Protein 2ZOM (pdb70)

Solvent-accessible surface area: 13761 Å² total; per-residue (Å²): 137,81,52,34,88,9,0,0,0,1,0,8,2,29,72,108,105,31,0,90,166,6,0,20,35,0,3,59,106,103,6,3,1,9,0,2,4,5,41,56,2,45,4,6,40,111,127,131,61,113,47,51,69,46,84,19,8,2,0,5,0,0,0,37,79,80,8,18,115,32,0,8,105,16,0,75,86,77,29,132,73,135,54,0,9,0,0,0,0,9,16,110,31,17,5,96,145,12,12,32,56,0,61,102,26,6,140,120,67,38,83,10,5,0,0,3,0,5,0,30,69,140,92,30,0,91,178,4,0,17,33,0,5,55,80,124,3,2,2,8,0,2,6,5,60,50,3,41,4,7,41,100,121,140,62,118,57,41,72,53,78,17,9,3,0,6,0,1,0,10,90,54,0,26,94,31,0,4,94,18,0,87,80,82,17,131,64,138,60,2,12,0,0,0,0,22,17,92,27,20,1,111,117,8,23,38,72,0,49,111,36,19,72,125,108,144,65,54,41,85,8,0,0,0,2,0,5,1,28,66,137,103,32,0,83,164,8,0,18,32,0,4,59,100,59,16,3,2,10,0,0,4,4,54,50,4,50,2,4,28,106,146,155,58,136,42,65,72,43,81,14,11,4,0,6,0,0,0,23,68,47,2,17,113,34,0,9,126,16,0,98,86,77,25,139,71,144,58,0,12,0,0,0,0,5,14,107,37,19,0,100,128,10,23,37,70,0,58,99,23,2,120,116,113

B-factor: mean 57.86, std 11.3, range [14.46, 88.94]

GO terms:
  GO:0070207 protein homotrimerization (P, IPI)

Foldseek 3Di:
DLFAWKKKKKWKAQDDVLVVVLQVVCLVVQLWLHKDKAAQDKDWDQDDHGIDIGGIIMITTIAHPVSVVVSVVSDCVRGDDNDIRIDIDTDPDDDVVVRSSGVVSHD/DFAWKKKKKWKAQADVLQVVLQCVCLVQQQWLDKDKAAFDKDWDDDPHDIDIGTIIMIITIAHVQRLVVSVVSCCVSGPDNDIRIDIDTDDDDDPVVRVSGVVRHDRD/DLFAWKWKKKWKAQADVLVVVLQVCCQVVQLFLDKDKAAFDWDWDDDPHHIDIGGIIIIITIAHPVSPPVSVVSCCVRGPDNDIDMDIGTDDDDPPVVRSSRVVSHDPD

InterPro domains:
  IPR004323 Divalent ion tolerance protein, CutA [PF03091] (75-172)
  IPR004323 Divalent ion tolerance protein, CutA [PTHR23419] (28-176)
  IPR011322 Nitrogen regulatory PII-like, alpha/beta [SSF54913] (74-175)
  IPR015867 Nitrogen regulatory protein PII/ATP phosphoribosyltransferase, C-terminal [G3DSA:3.30.70.120] (65-177)

Structure (mmCIF, N/CA/C/O backbone):
data_2ZOM
#
_entry.id   2ZOM
#
_cell.length_a   127.214
_cell.length_b   127.214
_cell.length_c   121.868
_cell.angle_alpha   90.00
_cell.angle_beta   90.00
_cell.angle_gamma   90.00
#
_symmetry.space_group_name_H-M   'I 41 2 2'
#
loop_
_entity.id
_entity.type
_entity.pdbx_description
1 polymer 'Protein CutA, chloroplast, putative, expressed'
2 non-polymer GLYCEROL
3 non-polymer 'SULFATE ION'
4 water water
#
loop_
_atom_site.group_PDB
_atom_site.id
_atom_site.type_symbol
_atom_site.label_atom_id
_atom_site.label_alt_id
_atom_site.label_comp_id
_atom_site.label_asym_id
_atom_site.label_entity_id
_atom_site.label_seq_id
_atom_site.pdbx_PDB_ins_code
_atom_site.Cartn_x
_atom_site.Cartn_y
_atom_site.Cartn_z
_atom_site.occupancy
_atom_site.B_iso_or_equiv
_atom_site.auth_seq_id
_atom_site.auth_comp_id
_atom_site.auth_asym_id
_atom_site.auth_atom_id
_atom_site.pdbx_PDB_model_num
ATOM 1 N N . SER A 1 5 ? 7.129 46.243 40.450 1.00 71.29 5 SER A N 1
ATOM 2 C CA . SER A 1 5 ? 6.499 47.216 39.482 1.00 71.47 5 SER A CA 1
ATOM 3 C C . SER A 1 5 ? 7.418 47.620 38.266 1.00 71.70 5 SER A C 1
ATOM 4 O O . SER A 1 5 ? 6.997 48.369 37.358 1.00 72.38 5 SER A O 1
ATOM 7 N N . THR A 1 6 ? 8.659 47.114 38.265 1.00 70.76 6 THR A N 1
ATOM 8 C CA . THR A 1 6 ? 9.370 46.717 37.006 1.00 69.49 6 THR A CA 1
ATOM 9 C C . THR A 1 6 ? 9.101 45.202 36.536 1.00 68.67 6 THR A C 1
ATOM 10 O O . THR A 1 6 ? 9.717 44.666 35.584 1.00 67.42 6 THR A O 1
ATOM 14 N N . THR A 1 7 ? 8.084 44.613 37.179 1.00 67.47 7 THR A N 1
ATOM 15 C CA . THR A 1 7 ? 7.887 43.185 37.401 1.00 65.50 7 THR A CA 1
ATOM 16 C C . THR A 1 7 ? 6.384 42.974 37.550 1.00 64.37 7 THR A C 1
ATOM 17 O O . THR A 1 7 ? 5.720 43.696 38.271 1.00 63.91 7 THR A O 1
ATOM 21 N N . VAL A 1 8 ? 5.874 41.966 36.861 1.00 62.99 8 VAL A N 1
ATOM 22 C CA . VAL A 1 8 ? 4.452 41.732 36.716 1.00 61.22 8 VAL A CA 1
ATOM 23 C C . VAL A 1 8 ? 4.349 40.283 37.183 1.00 59.27 8 VAL A C 1
ATOM 24 O O . VAL A 1 8 ? 5.334 39.573 37.061 1.00 58.70 8 VAL A O 1
ATOM 28 N N . PRO A 1 9 ? 3.201 39.853 37.768 1.00 57.69 9 PRO A N 1
ATOM 29 C CA . PRO A 1 9 ? 3.031 38.414 38.109 1.00 57.07 9 PRO A CA 1
ATOM 30 C C . PRO A 1 9 ? 3.254 37.476 36.903 1.00 55.77 9 PRO A C 1
ATOM 31 O O . PRO A 1 9 ? 2.716 37.697 35.797 1.00 55.32 9 PRO A O 1
ATOM 35 N N . SER A 1 10 ? 4.051 36.450 37.152 1.00 54.48 10 SER A N 1
ATOM 36 C CA . SER A 1 10 ? 4.565 35.582 36.120 1.00 53.34 10 SER A CA 1
ATOM 37 C C . SER A 1 10 ? 4.290 34.081 36.394 1.00 52.20 10 SER A C 1
ATOM 38 O O . SER A 1 10 ? 4.079 33.636 37.523 1.00 51.37 10 SER A O 1
ATOM 41 N N . ILE A 1 11 ? 4.337 33.291 35.344 1.00 51.43 11 ILE A N 1
ATOM 42 C CA . ILE A 1 11 ? 4.081 31.856 35.464 1.00 51.15 11 ILE A CA 1
ATOM 43 C C . ILE A 1 11 ? 5.063 30.997 34.669 1.00 50.06 11 ILE A C 1
ATOM 44 O O . ILE A 1 11 ? 5.730 31.450 33.763 1.00 49.94 11 ILE A O 1
ATOM 49 N N . VAL A 1 12 ? 5.189 29.759 35.095 1.00 49.57 12 VAL A N 1
ATOM 50 C CA . VAL A 1 12 ? 5.799 28.740 34.307 1.00 49.01 12 VAL A CA 1
ATOM 51 C C . VAL A 1 12 ? 4.674 27.898 33.785 1.00 48.01 12 VAL A C 1
ATOM 52 O O . VAL A 1 12 ? 3.864 27.401 34.540 1.00 47.39 12 VAL A O 1
ATOM 56 N N . VAL A 1 13 ? 4.634 27.737 32.482 1.00 47.64 13 VAL A N 1
ATOM 57 C CA . VAL A 1 13 ? 3.606 26.923 31.850 1.00 47.71 13 VAL A CA 1
ATOM 58 C C . VAL A 1 13 ? 4.230 25.650 31.291 1.00 46.40 13 VAL A C 1
ATOM 59 O O . VAL A 1 13 ? 5.293 25.703 30.688 1.00 45.29 13 VAL A O 1
ATOM 63 N N . TYR A 1 14 ? 3.558 24.523 31.510 1.00 45.99 14 TYR A N 1
ATOM 64 C CA . TYR A 1 14 ? 3.992 23.231 30.996 1.00 46.30 14 TYR A CA 1
ATOM 65 C C . TYR A 1 14 ? 3.121 22.913 29.806 1.00 45.46 14 TYR A C 1
ATOM 66 O O . TYR A 1 14 ? 1.905 23.035 29.853 1.00 44.63 14 TYR A O 1
ATOM 75 N N . VAL A 1 15 ? 3.751 22.526 28.713 1.00 45.25 15 VAL A N 1
ATOM 76 C CA . VAL A 1 15 ? 3.029 21.946 27.553 1.00 44.86 15 VAL A CA 1
ATOM 77 C C . VAL A 1 15 ? 3.817 20.742 27.070 1.00 44.48 15 VAL A C 1
ATOM 78 O O . VAL A 1 15 ? 4.999 20.881 26.802 1.00 44.97 15 VAL A O 1
ATOM 82 N N . THR A 1 16 ? 3.215 19.565 27.013 1.00 43.92 16 THR A N 1
ATOM 83 C CA . THR A 1 16 ? 3.845 18.470 26.272 1.00 44.50 16 THR A CA 1
ATOM 84 C C . THR A 1 16 ? 3.536 18.539 24.765 1.00 43.84 16 THR A C 1
ATOM 85 O O . THR A 1 16 ? 2.489 19.026 24.344 1.00 43.72 16 THR A O 1
ATOM 89 N N . VAL A 1 17 ? 4.444 18.032 23.957 1.00 43.52 17 VAL A N 1
ATOM 90 C CA . VAL A 1 17 ? 4.164 17.839 22.554 1.00 44.64 17 VAL A CA 1
ATOM 91 C C . VAL A 1 17 ? 4.665 16.477 22.056 1.00 44.96 17 VAL A C 1
ATOM 92 O O . VAL A 1 17 ? 5.572 15.883 22.616 1.00 44.77 17 VAL A O 1
ATOM 96 N N . PRO A 1 18 ? 4.096 15.983 20.958 1.00 45.60 18 PRO A N 1
ATOM 97 C CA . PRO A 1 18 ? 4.304 14.578 20.633 1.00 44.77 18 PRO A CA 1
ATOM 98 C C . PRO A 1 18 ? 5.619 14.329 19.902 1.00 43.78 18 PRO A C 1
ATOM 99 O O . PRO A 1 18 ? 6.073 13.216 19.934 1.00 43.36 18 PRO A O 1
ATOM 103 N N . ASN A 1 19 ? 6.251 15.336 19.310 1.00 43.14 19 ASN A N 1
ATOM 104 C CA . ASN A 1 19 ? 7.552 15.105 18.672 1.00 43.49 19 ASN A CA 1
ATOM 105 C C . ASN A 1 19 ? 8.574 16.276 18.664 1.00 43.13 19 ASN A C 1
ATOM 106 O O . ASN A 1 19 ? 8.284 17.423 18.973 1.00 42.31 19 ASN A O 1
ATOM 111 N N . LYS A 1 20 ? 9.789 15.958 18.253 1.00 44.15 20 LYS A N 1
ATOM 112 C CA . LYS A 1 20 ? 10.894 16.900 18.304 1.00 44.44 20 LYS A CA 1
ATOM 113 C C . LYS A 1 20 ? 10.634 18.092 17.369 1.00 45.36 20 LYS A C 1
ATOM 114 O O . LYS A 1 20 ? 11.040 19.197 17.727 1.00 47.01 20 LYS A O 1
ATOM 120 N N . GLU A 1 21 ? 9.911 17.926 16.248 1.00 45.27 21 GLU A N 1
ATOM 121 C CA . GLU A 1 21 ? 9.717 19.062 15.325 1.00 45.21 21 GLU A CA 1
ATOM 122 C C . GLU A 1 21 ? 8.691 19.985 15.913 1.00 44.44 21 GLU A C 1
ATOM 123 O O . GLU A 1 21 ? 8.848 21.206 15.957 1.00 44.26 21 GLU A O 1
ATOM 129 N N . ALA A 1 22 ? 7.595 19.359 16.305 1.00 43.96 22 ALA A N 1
ATOM 130 C CA . ALA A 1 22 ? 6.472 20.016 16.956 1.00 43.08 22 ALA A CA 1
ATOM 131 C C . ALA A 1 22 ? 6.854 21.064 17.980 1.00 42.62 22 ALA A C 1
ATOM 132 O O . ALA A 1 22 ? 6.475 22.223 17.853 1.00 42.29 22 ALA A O 1
ATOM 134 N N . GLY A 1 23 ? 7.581 20.640 19.011 1.00 41.70 23 GLY A N 1
ATOM 135 C CA . GLY A 1 23 ? 7.907 21.542 20.099 1.00 41.30 23 GLY A CA 1
ATOM 136 C C . GLY A 1 23 ? 8.875 22.632 19.667 1.00 39.92 23 GLY A C 1
ATOM 137 O O . GLY A 1 23 ? 8.814 23.762 20.141 1.00 38.43 23 GLY A O 1
ATOM 138 N N . LYS A 1 24 ? 9.801 22.256 18.801 1.00 39.25 24 LYS A N 1
ATOM 139 C CA . LYS A 1 24 ? 10.690 23.203 18.202 1.00 39.40 24 LYS A CA 1
ATOM 140 C C . LYS A 1 24 ? 9.905 24.299 17.499 1.00 39.09 24 LYS A C 1
ATOM 141 O O . LYS A 1 24 ? 10.237 25.492 17.611 1.00 38.26 24 LYS A O 1
ATOM 147 N N . ARG A 1 25 ? 8.832 23.900 16.819 1.00 39.32 25 ARG A N 1
ATOM 148 C CA . ARG A 1 25 ? 7.975 24.867 16.131 1.00 39.56 25 ARG A CA 1
ATOM 149 C C . ARG A 1 25 ? 7.043 25.620 17.051 1.00 38.90 25 ARG A C 1
ATOM 150 O O . ARG A 1 25 ? 6.852 26.817 16.859 1.00 38.76 25 ARG A O 1
ATOM 158 N N . LEU A 1 26 ? 6.468 24.932 18.041 1.00 38.65 26 LEU A N 1
ATOM 159 C CA . LEU A 1 26 ? 5.563 25.601 18.995 1.00 38.76 26 LEU A CA 1
ATOM 160 C C . LEU A 1 26 ? 6.331 26.695 19.675 1.00 39.43 26 LEU A C 1
ATOM 161 O O . LEU A 1 26 ? 5.803 27.805 19.868 1.00 39.64 26 LEU A O 1
ATOM 166 N N . ALA A 1 27 ? 7.581 26.357 20.030 1.00 39.66 27 ALA A N 1
ATOM 167 C CA . ALA A 1 27 ? 8.406 27.226 20.790 1.00 39.67 27 ALA A CA 1
ATOM 168 C C . ALA A 1 27 ? 8.677 28.428 19.921 1.00 40.27 27 ALA A C 1
ATOM 169 O O . ALA A 1 27 ? 8.480 29.592 20.348 1.00 40.13 27 ALA A O 1
ATOM 171 N N . GLY A 1 28 ? 9.034 28.156 18.664 1.00 40.66 28 GLY A N 1
ATOM 172 C CA . GLY A 1 28 ? 9.412 29.254 17.722 1.00 40.24 28 GLY A CA 1
ATOM 173 C C . GLY A 1 28 ? 8.288 30.238 17.586 1.00 39.96 28 GLY A C 1
ATOM 174 O O . GLY A 1 28 ? 8.483 31.432 17.533 1.00 40.18 28 GLY A O 1
ATOM 175 N N . SER A 1 29 ? 7.092 29.681 17.563 1.00 40.08 29 SER A N 1
ATOM 176 C CA . SER A 1 29 ? 5.860 30.353 17.201 1.00 39.68 29 SER A CA 1
ATOM 177 C C . SER A 1 29 ? 5.330 31.199 18.384 1.00 39.30 29 SER A C 1
ATOM 178 O O . SER A 1 29 ? 4.970 32.383 18.258 1.00 37.70 29 SER A O 1
ATOM 181 N N . ILE A 1 30 ? 5.303 30.542 19.540 1.00 39.42 30 ILE A N 1
ATOM 182 C CA . ILE A 1 30 ? 5.142 31.176 20.831 1.00 39.36 30 ILE A CA 1
ATOM 183 C C . ILE A 1 30 ? 6.004 32.437 20.984 1.00 39.05 30 ILE A C 1
ATOM 184 O O . ILE A 1 30 ? 5.482 33.532 21.182 1.00 39.14 30 ILE A O 1
ATOM 189 N N . ILE A 1 31 ? 7.320 32.257 20.932 1.00 38.89 31 ILE A N 1
ATOM 190 C CA . ILE A 1 31 ? 8.295 33.333 21.194 1.00 39.26 31 ILE A CA 1
ATOM 191 C C . ILE A 1 31 ? 8.196 34.429 20.164 1.00 38.69 31 ILE A C 1
ATOM 192 O O . ILE A 1 31 ? 8.150 35.577 20.517 1.00 37.69 31 ILE A O 1
ATOM 197 N N . SER A 1 32 ? 8.174 34.049 18.900 1.00 39.15 32 SER A N 1
ATOM 198 C CA . SER A 1 32 ? 7.917 34.980 17.809 1.00 40.60 32 SER A CA 1
ATOM 199 C C . SER A 1 32 ? 6.727 35.907 18.079 1.00 41.11 32 SER A C 1
ATOM 200 O O . SER A 1 32 ? 6.855 37.130 17.907 1.00 41.09 32 SER A O 1
ATOM 203 N N . GLU A 1 33 ? 5.599 35.307 18.495 1.00 41.95 33 GLU A N 1
ATOM 204 C CA . GLU A 1 33 ? 4.316 35.983 18.670 1.00 42.57 33 GLU A CA 1
ATOM 205 C C . GLU A 1 33 ? 4.287 36.767 19.989 1.00 42.93 33 GLU A C 1
ATOM 206 O O . GLU A 1 33 ? 3.296 37.319 20.361 1.00 42.70 33 GLU A O 1
ATOM 212 N N . LYS A 1 34 ? 5.397 36.777 20.708 1.00 44.95 34 LYS A N 1
ATOM 213 C CA . LYS A 1 34 ? 5.584 37.555 21.942 1.00 45.22 34 LYS A CA 1
ATOM 214 C C . LYS A 1 34 ? 4.657 37.117 23.043 1.00 45.04 34 LYS A C 1
ATOM 215 O O . LYS A 1 34 ? 4.192 37.932 23.816 1.00 44.63 34 LYS A O 1
ATOM 221 N N . LEU A 1 35 ? 4.379 35.816 23.101 1.00 45.43 35 LEU A N 1
ATOM 222 C CA . LEU A 1 35 ? 3.471 35.266 24.136 1.00 45.42 35 LEU A CA 1
ATOM 223 C C . LEU A 1 35 ? 4.265 34.676 25.317 1.00 45.51 35 LEU A C 1
ATOM 224 O O . LEU A 1 35 ? 3.673 34.224 26.317 1.00 45.97 35 LEU A O 1
ATOM 229 N N . ALA A 1 36 ? 5.591 34.654 25.201 1.00 45.19 36 ALA A N 1
ATOM 230 C CA . ALA A 1 36 ? 6.417 34.259 26.318 1.00 45.33 36 ALA A CA 1
ATOM 231 C C . ALA A 1 36 ? 7.813 34.764 26.132 1.00 45.50 36 ALA A C 1
ATOM 232 O O . ALA A 1 36 ? 8.242 34.993 25.012 1.00 45.47 36 ALA A O 1
ATOM 234 N N . ALA A 1 37 ? 8.533 34.845 27.245 1.00 45.62 37 ALA A N 1
ATOM 235 C CA . ALA A 1 37 ? 9.850 35.425 27.281 1.00 45.59 37 ALA A CA 1
ATOM 236 C C . ALA A 1 37 ? 10.782 34.386 26.882 1.00 45.80 37 ALA A C 1
ATOM 237 O O . ALA A 1 37 ? 11.772 34.736 26.287 1.00 46.55 37 ALA A O 1
ATOM 239 N N . CYS A 1 38 ? 10.513 33.138 27.268 1.00 46.06 38 CYS A N 1
ATOM 240 C CA . CYS A 1 38 ? 11.255 32.006 26.721 1.00 47.39 38 CYS A CA 1
ATOM 241 C C . CYS A 1 38 ? 10.747 30.582 26.992 1.00 46.20 38 CYS A C 1
ATOM 242 O O . CYS A 1 38 ? 9.860 30.336 27.820 1.00 46.27 38 CYS A O 1
ATOM 245 N N . VAL A 1 39 ? 11.322 29.642 26.256 1.00 44.84 39 VAL A N 1
ATOM 246 C CA . VAL A 1 39 ? 10.843 28.284 26.302 1.00 44.90 39 VAL A CA 1
ATOM 247 C C . VAL A 1 39 ? 12.019 27.348 26.400 1.00 44.10 39 VAL A C 1
ATOM 248 O O . VAL A 1 39 ? 12.896 27.389 25.549 1.00 44.50 39 VAL A O 1
ATOM 252 N N . ASN A 1 40 ? 12.045 26.526 27.440 1.00 43.04 40 ASN A N 1
ATOM 253 C CA . ASN A 1 40 ? 12.973 25.437 27.493 1.00 42.70 40 ASN A CA 1
ATOM 254 C C . ASN A 1 40 ? 12.317 24.206 26.967 1.00 42.68 40 ASN A C 1
ATOM 255 O O . ASN A 1 40 ? 11.212 23.863 27.392 1.00 42.69 40 ASN A O 1
ATOM 260 N N . ILE A 1 41 ? 13.020 23.512 26.071 1.00 42.48 41 ILE A N 1
ATOM 261 C CA . ILE A 1 41 ? 12.538 22.256 25.523 1.00 42.33 41 ILE A CA 1
ATOM 262 C C . ILE A 1 41 ? 13.264 21.085 26.161 1.00 41.44 41 ILE A C 1
ATOM 263 O O . ILE A 1 41 ? 14.429 20.885 25.926 1.00 40.43 41 ILE A O 1
ATOM 268 N N . VAL A 1 42 ? 12.558 20.325 26.984 1.00 41.82 42 VAL A N 1
ATOM 269 C CA . VAL A 1 42 ? 13.096 19.050 27.526 1.00 42.37 42 VAL A CA 1
ATOM 270 C C . VAL A 1 42 ? 12.682 17.859 26.630 1.00 41.93 42 VAL A C 1
ATOM 271 O O . VAL A 1 42 ? 11.523 17.562 26.542 1.00 42.12 42 VAL A O 1
ATOM 275 N N . PRO A 1 43 ? 13.621 17.221 25.922 1.00 42.13 43 PRO A N 1
ATOM 276 C CA . PRO A 1 43 ? 13.306 16.145 24.956 1.00 42.65 43 PRO A CA 1
ATOM 277 C C . PRO A 1 43 ? 13.304 14.690 25.510 1.00 42.71 43 PRO A C 1
ATOM 278 O O . PRO A 1 43 ? 13.609 14.460 26.664 1.00 44.21 43 PRO A O 1
ATOM 282 N N . GLY A 1 44 ? 12.963 13.705 24.709 1.00 42.39 44 GLY A N 1
ATOM 283 C CA . GLY A 1 44 ? 12.966 12.330 25.210 1.00 42.66 44 GLY A CA 1
ATOM 284 C C . GLY A 1 44 ? 12.213 12.029 26.494 1.00 42.61 44 GLY A C 1
ATOM 285 O O . GLY A 1 44 ? 12.612 11.162 27.245 1.00 41.76 44 GLY A O 1
ATOM 286 N N . ILE A 1 45 ? 11.097 12.704 26.738 1.00 43.48 45 ILE A N 1
ATOM 287 C CA . ILE A 1 45 ? 10.324 12.399 27.919 1.00 44.64 45 ILE A CA 1
ATOM 288 C C . ILE A 1 45 ? 9.242 11.342 27.577 1.00 45.61 45 ILE A C 1
ATOM 289 O O . ILE A 1 45 ? 8.728 11.315 26.477 1.00 46.65 45 ILE A O 1
ATOM 294 N N . GLU A 1 46 ? 8.949 10.439 28.507 1.00 46.62 46 GLU A N 1
ATOM 295 C CA . GLU A 1 46 ? 7.946 9.404 28.331 1.00 47.15 46 GLU A CA 1
ATOM 296 C C . GLU A 1 46 ? 6.695 9.823 29.125 1.00 47.61 46 GLU A C 1
ATOM 297 O O . GLU A 1 46 ? 6.789 10.224 30.269 1.00 48.16 46 GLU A O 1
ATOM 303 N N . SER A 1 47 ? 5.512 9.726 28.538 1.00 48.08 47 SER A N 1
ATOM 304 C CA . SER A 1 47 ? 4.294 10.105 29.252 1.00 47.96 47 SER A CA 1
ATOM 305 C C . SER A 1 47 ? 3.358 8.944 29.437 1.00 48.38 47 SER A C 1
ATOM 306 O O . SER A 1 47 ? 2.960 8.330 28.480 1.00 49.88 47 SER A O 1
ATOM 309 N N . VAL A 1 48 ? 2.948 8.707 30.672 1.00 48.16 48 VAL A N 1
ATOM 310 C CA . VAL A 1 48 ? 2.088 7.598 31.042 1.00 47.52 48 VAL A CA 1
ATOM 311 C C . VAL A 1 48 ? 0.718 8.083 31.545 1.00 47.38 48 VAL A C 1
ATOM 312 O O . VAL A 1 48 ? 0.629 8.989 32.331 1.00 48.52 48 VAL A O 1
ATOM 316 N N . TYR A 1 49 ? -0.363 7.505 31.078 1.00 47.64 49 TYR A N 1
ATOM 317 C CA . TYR A 1 49 ? -1.685 7.971 31.485 1.00 48.21 49 TYR A CA 1
ATOM 318 C C . TYR A 1 49 ? -2.726 6.922 31.096 1.00 48.50 49 TYR A C 1
ATOM 319 O O . TYR A 1 49 ? -2.436 5.981 30.395 1.00 48.38 49 TYR A O 1
ATOM 328 N N . TRP A 1 50 ? -3.948 7.106 31.558 1.00 49.52 50 TRP A N 1
ATOM 329 C CA . TRP A 1 50 ? -4.963 6.104 31.377 1.00 49.77 50 TRP A CA 1
ATOM 330 C C . TRP A 1 50 ? -5.838 6.528 30.258 1.00 51.62 50 TRP A C 1
ATOM 331 O O . TRP A 1 50 ? -6.325 7.669 30.244 1.00 51.83 50 TRP A O 1
ATOM 342 N N . TRP A 1 51 ? -6.021 5.626 29.308 1.00 54.13 51 TRP A N 1
ATOM 343 C CA . TRP A 1 51 ? -6.720 5.981 28.113 1.00 56.78 51 TRP A CA 1
ATOM 344 C C . TRP A 1 51 ? -7.375 4.807 27.444 1.00 56.38 51 TRP A C 1
ATOM 345 O O . TRP A 1 51 ? -6.705 3.882 27.057 1.00 57.05 51 TRP A O 1
ATOM 356 N N . GLU A 1 52 ? -8.681 4.885 27.254 1.00 56.07 52 GLU A N 1
ATOM 357 C CA . GLU A 1 52 ? -9.458 3.789 26.684 1.00 56.76 52 GLU A CA 1
ATOM 358 C C . GLU A 1 52 ? -9.210 2.451 27.372 1.00 54.56 52 GLU A C 1
ATOM 359 O O . GLU A 1 52 ? -8.869 1.459 26.759 1.00 55.26 52 GLU A O 1
ATOM 365 N N . GLY A 1 53 ? -9.370 2.450 28.678 1.00 52.63 53 GLY A N 1
ATOM 366 C CA . GLY A 1 53 ? -9.390 1.249 29.435 1.00 50.89 53 GLY A CA 1
ATOM 367 C C . GLY A 1 53 ? -8.049 0.678 29.706 1.00 50.19 53 GLY A C 1
ATOM 368 O O . GLY A 1 53 ? -7.986 -0.442 30.180 1.00 50.14 53 GLY A O 1
ATOM 369 N N . LYS A 1 54 ? -6.974 1.403 29.414 1.00 49.48 54 LYS A N 1
ATOM 370 C CA . LYS A 1 54 ? -5.679 0.985 29.895 1.00 49.42 54 LYS A CA 1
ATOM 371 C C . LYS A 1 54 ? -4.602 2.062 30.008 1.00 49.01 54 LYS A C 1
ATOM 372 O O . LYS A 1 54 ? -4.849 3.224 29.823 1.00 47.79 54 LYS A O 1
ATOM 378 N N . VAL A 1 55 ? -3.381 1.611 30.296 1.00 49.69 55 VAL A N 1
ATOM 379 C CA . VAL A 1 55 ? -2.260 2.470 30.596 1.00 49.35 55 VAL A CA 1
ATOM 380 C C . VAL A 1 55 ? -1.499 2.652 29.341 1.00 49.06 55 VAL A C 1
ATOM 381 O O . VAL A 1 55 ? -0.688 1.838 28.942 1.00 48.83 55 VAL A O 1
ATOM 385 N N . GLN A 1 56 ? -1.803 3.766 28.726 1.00 49.87 56 GLN A N 1
ATOM 386 C CA . GLN A 1 56 ? -1.086 4.293 27.592 1.00 50.17 56 GLN A CA 1
ATOM 387 C C . GLN A 1 56 ? 0.235 4.922 27.987 1.00 49.63 56 GLN A C 1
ATOM 388 O O . GLN A 1 56 ? 0.329 5.452 29.054 1.00 49.63 56 GLN A O 1
ATOM 394 N N . THR A 1 57 ? 1.225 4.904 27.105 1.00 49.61 57 THR A N 1
ATOM 395 C CA . THR A 1 57 ? 2.536 5.540 27.322 1.00 49.52 57 THR A CA 1
ATOM 396 C C . THR A 1 57 ? 3.022 6.113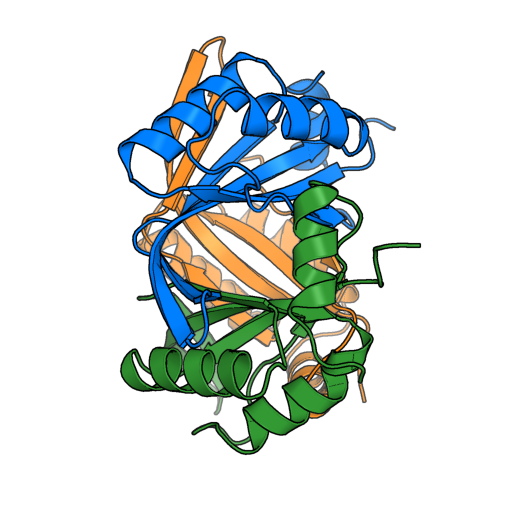 25.956 1.00 50.08 57 THR A C 1
ATOM 397 O O . THR A 1 57 ? 2.976 5.414 24.955 1.00 49.60 57 THR A O 1
ATOM 401 N N . ASP A 1 58 ? 3.449 7.381 25.902 1.00 50.69 58 ASP A N 1
ATOM 402 C CA . ASP A 1 58 ? 3.844 8.026 24.640 1.00 50.45 58 ASP A CA 1
ATOM 403 C C . ASP A 1 58 ? 5.158 8.749 24.763 1.00 50.50 58 ASP A C 1
ATOM 404 O O . ASP A 1 58 ? 5.550 9.172 25.847 1.00 50.82 58 ASP A O 1
ATOM 409 N N . ALA A 1 59 ? 5.839 8.855 23.625 1.00 49.87 59 ALA A N 1
ATOM 410 C CA . ALA A 1 59 ? 7.104 9.532 23.521 1.00 49.12 59 ALA A CA 1
ATOM 411 C C . ALA A 1 59 ? 6.797 10.983 23.252 1.00 48.93 59 ALA A C 1
ATOM 412 O O . ALA A 1 59 ? 6.086 11.273 22.318 1.00 50.73 59 ALA A O 1
ATOM 414 N N . GLU A 1 60 ? 7.321 11.902 24.036 1.00 48.04 60 GLU A N 1
ATOM 415 C CA . GLU A 1 60 ? 6.958 13.296 23.888 1.00 47.58 60 GLU A CA 1
ATOM 416 C C . GLU A 1 60 ? 8.130 14.193 24.277 1.00 46.11 60 GLU A C 1
ATOM 417 O O . GLU A 1 60 ? 9.166 13.727 24.727 1.00 45.44 60 GLU A O 1
ATOM 423 N N . GLU A 1 61 ? 7.975 15.482 24.075 1.00 45.22 61 GLU A N 1
ATOM 424 C CA . GLU A 1 61 ? 8.775 16.381 24.815 1.00 45.78 61 GLU A CA 1
ATOM 425 C C . GLU A 1 61 ? 8.040 17.453 25.567 1.00 44.89 61 GLU A C 1
ATOM 426 O O . GLU A 1 61 ? 6.884 17.724 25.351 1.00 45.04 61 GLU A O 1
ATOM 432 N N . LEU A 1 62 ? 8.768 18.053 26.491 1.00 44.28 62 LEU A N 1
ATOM 433 C CA . LEU A 1 62 ? 8.218 18.999 27.388 1.00 43.35 62 LEU A CA 1
ATOM 434 C C . LEU A 1 62 ? 8.761 20.349 27.027 1.00 42.25 62 LEU A C 1
ATOM 435 O O . LEU A 1 62 ? 9.950 20.526 26.821 1.00 41.00 62 LEU A O 1
ATOM 440 N N . LEU A 1 63 ? 7.833 21.282 26.957 1.00 42.06 63 LEU A N 1
ATOM 441 C CA . LEU A 1 63 ? 8.085 22.714 26.823 1.00 41.40 63 LEU A CA 1
ATOM 442 C C . LEU A 1 63 ? 7.805 23.342 28.186 1.00 41.18 63 LEU A C 1
ATOM 443 O O . LEU A 1 63 ? 6.663 23.315 28.663 1.00 40.17 63 LEU A O 1
ATOM 448 N N . ILE A 1 64 ? 8.849 23.907 28.789 1.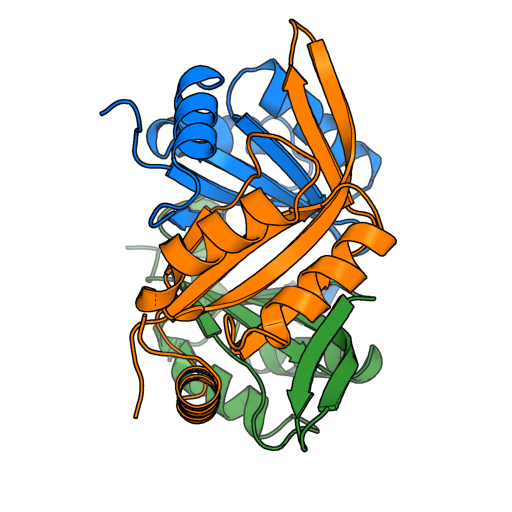00 41.28 64 ILE A N 1
ATOM 449 C CA . ILE A 1 64 ? 8.723 24.796 29.950 1.00 41.01 64 ILE A CA 1
ATOM 450 C C . ILE A 1 64 ? 8.763 26.243 29.475 1.00 40.54 64 ILE A C 1
ATOM 451 O O . ILE A 1 64 ? 9.801 26.743 29.055 1.00 40.83 64 ILE A O 1
ATOM 456 N N . ILE A 1 65 ? 7.628 26.915 29.562 1.00 40.96 65 ILE A N 1
ATOM 457 C CA . ILE A 1 65 ? 7.432 28.241 28.965 1.00 41.52 65 ILE A CA 1
ATOM 458 C C . ILE A 1 65 ? 7.342 29.300 30.052 1.00 41.90 65 ILE A C 1
ATOM 459 O O . ILE A 1 65 ? 6.455 29.222 30.864 1.00 43.07 65 ILE A O 1
ATOM 464 N N . LYS A 1 66 ? 8.235 30.273 30.097 1.00 42.52 66 LYS A N 1
ATOM 465 C CA . LYS A 1 66 ? 8.177 31.326 31.131 1.00 43.15 66 LYS A CA 1
ATOM 466 C C . LYS A 1 66 ? 7.478 32.541 30.539 1.00 43.03 66 LYS A C 1
ATOM 467 O O . LYS A 1 66 ? 7.989 33.149 29.622 1.00 41.92 66 LYS A O 1
ATOM 473 N N . THR A 1 67 ? 6.315 32.905 31.062 1.00 44.27 67 THR A N 1
ATOM 474 C CA . THR A 1 67 ? 5.604 34.082 30.570 1.00 45.42 67 THR A CA 1
ATOM 475 C C . THR A 1 67 ? 4.858 34.773 31.701 1.00 46.34 67 THR A C 1
ATOM 476 O O . THR A 1 67 ? 5.064 34.467 32.854 1.00 46.72 67 THR A O 1
ATOM 480 N N . ARG A 1 68 ? 3.996 35.715 31.346 1.00 47.35 68 ARG A N 1
ATOM 481 C CA . ARG A 1 68 ? 3.259 36.499 32.292 1.00 48.16 68 ARG A CA 1
ATOM 482 C C . ARG A 1 68 ? 1.981 35.850 32.564 1.00 49.29 68 ARG A C 1
ATOM 483 O O . ARG A 1 68 ? 1.351 35.419 31.633 1.00 51.20 68 ARG A O 1
ATOM 491 N N . GLU A 1 69 ? 1.502 35.929 33.799 1.00 50.96 69 GLU A N 1
ATOM 492 C CA . GLU A 1 69 ? 0.119 35.533 34.139 1.00 50.62 69 GLU A CA 1
ATOM 493 C C . GLU A 1 69 ? -0.919 36.153 33.222 1.00 49.64 69 GLU A C 1
ATOM 494 O O . GLU A 1 69 ? -1.869 35.497 32.895 1.00 49.95 69 GLU A O 1
ATOM 500 N N . SER A 1 70 ? -0.724 37.379 32.774 1.00 48.94 70 SER A N 1
ATOM 501 C CA . SER A 1 70 ? -1.713 38.045 31.931 1.00 49.61 70 SER A CA 1
ATOM 502 C C . SER A 1 70 ? -1.895 37.273 30.631 1.00 49.21 70 SER A C 1
ATOM 503 O O . SER A 1 70 ? -2.985 37.251 30.004 1.00 49.90 70 SER A O 1
ATOM 506 N N . LEU A 1 71 ? -0.829 36.617 30.200 1.00 47.81 71 LEU A N 1
ATOM 507 C CA . LEU A 1 71 ? -0.840 36.074 28.863 1.00 46.32 71 LEU A CA 1
ATOM 508 C C . LEU A 1 71 ? -1.254 34.616 28.804 1.00 46.08 71 LEU A C 1
ATOM 509 O O . LEU A 1 71 ? -1.298 34.036 27.717 1.00 45.83 71 LEU A O 1
ATOM 514 N N . LEU A 1 72 ? -1.580 34.019 29.942 1.00 45.31 72 LEU A N 1
ATOM 515 C CA . LEU A 1 72 ? -2.036 32.634 29.938 1.00 45.46 72 LEU A CA 1
ATOM 516 C C . LEU A 1 72 ? -3.214 32.301 29.032 1.00 45.06 72 LEU A C 1
ATOM 517 O O . LEU A 1 72 ? -3.238 31.250 28.447 1.00 44.43 72 LEU A O 1
ATOM 522 N N . ASP A 1 73 ? -4.198 33.176 28.889 1.00 46.11 73 ASP A N 1
ATOM 523 C CA . ASP A 1 73 ? -5.295 32.841 27.982 1.00 46.50 73 ASP A CA 1
ATOM 524 C C . ASP A 1 73 ? -4.790 32.901 26.542 1.00 46.31 73 ASP A C 1
ATOM 525 O O . ASP A 1 73 ? -5.045 31.967 25.758 1.00 47.56 73 ASP A O 1
ATOM 530 N N . ALA A 1 74 ? -4.094 33.980 26.169 1.00 45.09 74 ALA A N 1
ATOM 531 C CA . ALA A 1 74 ? -3.533 34.067 24.795 1.00 44.44 74 ALA A CA 1
ATOM 532 C C . ALA A 1 74 ? -2.593 32.885 24.448 1.00 43.84 74 ALA A C 1
ATOM 533 O O . ALA A 1 74 ? -2.619 32.337 23.344 1.00 43.67 74 ALA A O 1
ATOM 535 N N . LEU A 1 75 ? -1.759 32.502 25.400 1.00 42.96 75 LEU A N 1
ATOM 536 C CA . LEU A 1 75 ? -0.864 31.420 25.193 1.00 42.52 75 LEU A CA 1
ATOM 537 C C . LEU A 1 75 ? -1.642 30.128 25.061 1.00 42.54 75 LEU A C 1
ATOM 538 O O . LEU A 1 75 ? -1.310 29.298 24.226 1.00 42.40 75 LEU A O 1
ATOM 543 N N . THR A 1 76 ? -2.688 29.938 25.869 1.00 43.02 76 THR A N 1
ATOM 544 C CA . THR A 1 76 ? -3.476 28.698 25.775 1.00 43.79 76 THR A CA 1
ATOM 545 C C . THR A 1 76 ? -4.273 28.633 24.489 1.00 44.61 76 THR A C 1
ATOM 546 O O . THR A 1 76 ? -4.487 27.537 23.961 1.00 44.30 76 THR A O 1
ATOM 550 N N . GLU A 1 77 ? -4.727 29.783 23.988 1.00 45.27 77 GLU A N 1
ATOM 551 C CA . GLU A 1 77 ? -5.422 29.741 22.733 1.00 46.45 77 GLU A CA 1
ATOM 552 C C . GLU A 1 77 ? -4.405 29.415 21.651 1.00 45.69 77 GLU A C 1
ATOM 553 O O . GLU A 1 77 ? -4.618 28.567 20.823 1.00 45.87 77 GLU A O 1
ATOM 559 N N . HIS A 1 78 ? -3.247 30.008 21.709 1.00 45.46 78 HIS A N 1
ATOM 560 C CA . HIS A 1 78 ? -2.268 29.737 20.682 1.00 45.63 78 HIS A CA 1
ATOM 561 C C . HIS A 1 78 ? -1.900 28.264 20.630 1.00 45.40 78 HIS A C 1
ATOM 562 O O . HIS A 1 78 ? -1.786 27.663 19.562 1.00 44.80 78 HIS A O 1
ATOM 569 N N . VAL A 1 79 ? -1.678 27.679 21.794 1.00 45.65 79 VAL A N 1
ATOM 570 C CA . VAL A 1 79 ? -1.258 26.295 21.830 1.00 45.64 79 VAL A CA 1
ATOM 571 C C . VAL A 1 79 ? -2.285 25.375 21.218 1.00 45.31 79 VAL A C 1
ATOM 572 O O . VAL A 1 79 ? -1.923 24.452 20.554 1.00 45.08 79 VAL A O 1
ATOM 576 N N . LYS A 1 80 ? -3.558 25.638 21.417 1.00 45.76 80 LYS A N 1
ATOM 577 C CA . LYS A 1 80 ? -4.590 24.796 20.826 1.00 46.45 80 LYS A CA 1
ATOM 578 C C . LYS A 1 80 ? -4.586 24.891 19.291 1.00 46.05 80 LYS A C 1
ATOM 579 O O . LYS A 1 80 ? -4.487 23.884 18.581 1.00 45.43 80 LYS A O 1
ATOM 585 N N . ALA A 1 81 ? -4.694 26.125 18.802 1.00 46.48 81 ALA A N 1
ATOM 586 C CA . ALA A 1 81 ? -4.559 26.462 17.367 1.00 46.46 81 ALA A CA 1
ATOM 587 C C . ALA A 1 81 ? -3.402 25.758 16.701 1.00 46.89 81 ALA A C 1
ATOM 588 O O . ALA A 1 81 ? -3.556 25.312 15.580 1.00 47.13 81 ALA A O 1
ATOM 590 N N . ASN A 1 82 ? -2.266 25.632 17.403 1.00 47.61 82 ASN A N 1
ATOM 591 C CA . ASN A 1 82 ? -1.053 25.055 16.816 1.00 47.66 82 ASN A CA 1
ATOM 592 C C . ASN A 1 82 ? -0.614 23.761 17.510 1.00 47.55 82 ASN A C 1
ATOM 593 O O . ASN A 1 82 ? 0.524 23.640 17.920 1.00 46.95 82 ASN A O 1
ATOM 598 N N . HIS A 1 83 ? -1.519 22.800 17.646 1.00 47.64 83 HIS A N 1
ATOM 599 C CA . HIS A 1 83 ? -1.178 21.577 18.366 1.00 48.75 83 HIS A CA 1
ATOM 600 C C . HIS A 1 83 ? -2.039 20.371 17.971 1.00 49.81 83 HIS A C 1
ATOM 601 O O . HIS A 1 83 ? -3.276 20.426 17.884 1.00 49.62 83 HIS A O 1
ATOM 608 N N . GLU A 1 84 ? -1.351 19.256 17.788 1.00 51.57 84 GLU A N 1
ATOM 609 C CA . GLU A 1 84 ? -1.946 18.059 17.236 1.00 52.61 84 GLU A CA 1
ATOM 610 C C . GLU A 1 84 ? -3.059 17.428 18.059 1.00 52.66 84 GLU A C 1
ATOM 611 O O . GLU A 1 84 ? -3.978 16.960 17.468 1.00 53.26 84 GLU A O 1
ATOM 617 N N . TYR A 1 85 ? -2.961 17.373 19.384 1.00 53.19 85 TYR A N 1
ATOM 618 C CA . TYR A 1 85 ? -4.030 16.841 20.223 1.00 53.83 85 TYR A CA 1
ATOM 619 C C . TYR A 1 85 ? -5.191 17.809 20.361 1.00 53.93 85 TYR A C 1
ATOM 620 O O . TYR A 1 85 ? -5.041 18.964 20.100 1.00 54.02 85 TYR A O 1
ATOM 629 N N . ASP A 1 86 ? -6.349 17.321 20.783 1.00 54.63 86 ASP A N 1
ATOM 630 C CA . ASP A 1 86 ? -7.510 18.178 20.952 1.00 55.48 86 ASP A CA 1
ATOM 631 C C . ASP A 1 86 ? -7.429 18.885 22.262 1.00 55.27 86 ASP A C 1
ATOM 632 O O . ASP A 1 86 ? -7.814 20.043 22.389 1.00 55.45 86 ASP A O 1
ATOM 637 N N . VAL A 1 87 ? -7.034 18.138 23.276 1.00 54.75 87 VAL A N 1
ATOM 638 C CA . VAL A 1 87 ? -6.995 18.685 24.605 1.00 54.16 87 VAL A CA 1
ATOM 639 C C . VAL A 1 87 ? -5.541 18.612 25.066 1.00 53.92 87 VAL A C 1
ATOM 640 O O . VAL A 1 87 ? -5.201 17.704 25.783 1.00 53.94 87 VAL A O 1
ATOM 644 N N . PRO A 1 88 ? -4.668 19.527 24.576 1.00 53.51 88 PRO A N 1
ATOM 645 C CA . PRO A 1 88 ? -3.280 19.627 24.990 1.00 53.15 88 PRO A CA 1
ATOM 646 C C . PRO A 1 88 ? -3.087 19.965 26.455 1.00 52.87 88 PRO A C 1
ATOM 647 O O . PRO A 1 88 ? -3.848 20.789 26.956 1.00 52.79 88 PRO A O 1
ATOM 651 N N . GLU A 1 89 ? -2.082 19.334 27.099 1.00 52.50 89 GLU A N 1
ATOM 652 C CA . GLU A 1 89 ? -1.626 19.666 28.462 1.00 52.16 89 GLU A CA 1
ATOM 653 C C . GLU A 1 89 ? -1.173 21.108 28.380 1.00 50.80 89 GLU A C 1
ATOM 654 O O . GLU A 1 89 ? -0.300 21.423 27.590 1.00 50.12 89 GLU A O 1
ATOM 660 N N . VAL A 1 90 ? -1.849 21.997 29.106 1.00 49.69 90 VAL A N 1
ATOM 661 C CA . VAL A 1 90 ? -1.297 23.321 29.377 1.00 49.10 90 VAL A CA 1
ATOM 662 C C . VAL A 1 90 ? -1.704 23.666 30.790 1.00 47.82 90 VAL A C 1
ATOM 663 O O . VAL A 1 90 ? -2.840 23.690 31.119 1.00 46.18 90 VAL A O 1
ATOM 667 N N . ILE A 1 91 ? -0.694 23.787 31.637 1.00 48.49 91 ILE A N 1
ATOM 668 C CA . ILE A 1 91 ? -0.849 24.019 33.061 1.00 49.10 91 ILE A CA 1
ATOM 669 C C . ILE A 1 91 ? 0.184 25.000 33.548 1.00 49.55 91 ILE A C 1
ATOM 670 O O . ILE A 1 91 ? 1.341 24.958 33.119 1.00 48.67 91 ILE A O 1
ATOM 675 N N . ALA A 1 92 ? -0.265 25.877 34.447 1.00 51.09 92 ALA A N 1
ATOM 676 C CA . ALA A 1 92 ? 0.493 27.059 34.883 1.00 52.39 92 ALA A CA 1
ATOM 677 C C . ALA A 1 92 ? 0.942 26.931 36.336 1.00 53.31 92 ALA A C 1
ATOM 678 O O . ALA A 1 92 ? 0.227 26.387 37.143 1.00 54.35 92 ALA A O 1
ATOM 680 N N . LEU A 1 93 ? 2.120 27.437 36.660 1.00 54.40 93 LEU A N 1
ATOM 681 C CA . LEU A 1 93 ? 2.611 27.478 38.036 1.00 54.99 93 LEU A CA 1
ATOM 682 C C . LEU A 1 93 ? 3.114 28.888 38.389 1.00 55.68 93 LEU A C 1
ATOM 683 O O . LEU A 1 93 ? 3.803 29.506 37.598 1.00 56.03 93 LEU A O 1
ATOM 688 N N . PRO A 1 94 ? 2.849 29.374 39.601 1.00 56.10 94 PRO A N 1
ATOM 689 C CA . PRO A 1 94 ? 3.132 30.763 39.893 1.00 55.72 94 PRO A CA 1
ATOM 690 C C . PRO A 1 94 ? 4.546 30.916 40.287 1.00 55.83 94 PRO A C 1
ATOM 691 O O . PRO A 1 94 ? 5.071 30.079 40.995 1.00 56.22 94 PRO A O 1
ATOM 695 N N . ILE A 1 95 ? 5.173 31.983 39.840 1.00 56.16 95 ILE A N 1
ATOM 696 C CA . ILE A 1 95 ? 6.515 32.255 40.271 1.00 56.54 95 ILE A CA 1
ATOM 697 C C . ILE A 1 95 ? 6.448 33.127 41.531 1.00 57.35 95 ILE A C 1
ATOM 698 O O . ILE A 1 95 ? 5.695 34.108 41.572 1.00 57.91 95 ILE A O 1
ATOM 703 N N . LYS A 1 96 ? 7.187 32.731 42.571 1.00 57.71 96 LYS A N 1
ATOM 704 C CA . LYS A 1 96 ? 7.431 33.576 43.757 1.00 57.45 96 LYS A CA 1
ATOM 705 C C . LYS A 1 96 ? 8.878 34.183 43.692 1.00 57.69 96 LYS A C 1
ATOM 706 O O . LYS A 1 96 ? 9.805 33.766 44.391 1.00 56.37 96 LYS A O 1
ATOM 712 N N . GLY A 1 97 ? 9.077 35.140 42.791 1.00 58.49 97 GLY A N 1
ATOM 713 C CA . GLY A 1 97 ? 10.394 35.752 42.610 1.00 59.19 97 GLY A CA 1
ATOM 714 C C . GLY A 1 97 ? 11.618 34.914 42.252 1.00 59.54 97 GLY A C 1
ATOM 715 O O . GLY A 1 97 ? 11.536 33.761 41.925 1.00 60.46 97 GLY A O 1
ATOM 716 N N . GLY A 1 98 ? 12.771 35.546 42.362 1.00 60.73 98 GLY A N 1
ATOM 717 C CA . GLY A 1 98 ? 14.026 35.108 41.775 1.00 60.84 98 GLY A CA 1
ATOM 718 C C . GLY A 1 98 ? 14.690 36.337 41.138 1.00 61.31 98 GLY A C 1
ATOM 719 O O . GLY A 1 98 ? 14.162 37.484 41.193 1.00 60.48 98 GLY A O 1
ATOM 720 N N . ASN A 1 99 ? 15.836 36.083 40.511 1.00 61.88 99 ASN A N 1
ATOM 721 C CA . ASN A 1 99 ? 16.640 37.114 39.850 1.00 62.55 99 ASN A CA 1
ATOM 722 C C . ASN A 1 99 ? 15.753 38.179 39.245 1.00 63.34 99 ASN A C 1
ATOM 723 O O . ASN A 1 99 ? 15.034 37.909 38.288 1.00 63.97 99 ASN A O 1
ATOM 728 N N . LEU A 1 100 ? 15.777 39.367 39.845 1.00 64.25 100 LEU A N 1
ATOM 729 C CA . LEU A 1 100 ? 14.838 40.442 39.527 1.00 64.66 100 LEU A CA 1
ATOM 730 C C . LEU A 1 100 ? 14.999 40.950 38.109 1.00 65.03 100 LEU A C 1
ATOM 731 O O . LEU A 1 100 ? 14.034 41.358 37.445 1.00 64.15 100 LEU A O 1
ATOM 736 N N . LYS A 1 101 ? 16.248 40.948 37.665 1.00 65.81 101 LYS A N 1
ATOM 737 C CA . LYS A 1 101 ? 16.564 41.425 36.318 1.00 66.27 101 LYS A CA 1
ATOM 738 C C . LYS A 1 101 ? 16.011 40.410 35.308 1.00 66.38 101 LYS A C 1
ATOM 739 O O . LYS A 1 101 ? 15.474 40.834 34.288 1.00 66.59 101 LYS A O 1
ATOM 745 N N . TYR A 1 102 ? 16.077 39.102 35.615 1.00 66.17 102 TYR A N 1
ATOM 746 C CA . TYR A 1 102 ? 15.367 38.082 34.802 1.00 65.52 102 TYR A CA 1
ATOM 747 C C . TYR A 1 102 ? 13.886 38.407 34.701 1.00 64.71 102 TYR A C 1
ATOM 748 O O . TYR A 1 102 ? 13.307 38.440 33.623 1.00 63.83 102 TYR A O 1
ATOM 757 N N . LEU A 1 103 ? 13.286 38.658 35.850 1.00 64.47 103 LEU A N 1
ATOM 758 C CA . LEU A 1 103 ? 11.851 38.926 35.940 1.00 64.48 103 LEU A CA 1
ATOM 759 C C . LEU A 1 103 ? 11.371 40.187 35.201 1.00 63.59 103 LEU A C 1
ATOM 760 O O . LEU A 1 103 ? 10.206 40.316 34.874 1.00 61.67 103 LEU A O 1
ATOM 765 N N . GLU A 1 104 ? 12.289 41.101 34.929 1.00 64.20 104 GLU A N 1
ATOM 766 C CA . GLU A 1 104 ? 11.964 42.368 34.262 1.00 65.07 104 GLU A CA 1
ATOM 767 C C . GLU A 1 104 ? 12.095 42.219 32.784 1.00 64.09 104 GLU A C 1
ATOM 768 O O . GLU A 1 104 ? 11.280 42.717 32.036 1.00 63.76 104 GLU A O 1
ATOM 774 N N . TRP A 1 105 ? 13.161 41.533 32.388 1.00 63.86 105 TRP A N 1
ATOM 775 C CA . TRP A 1 105 ? 13.386 41.115 31.026 1.00 63.55 105 TRP A CA 1
ATOM 776 C C . TRP A 1 105 ? 12.266 40.234 30.610 1.00 63.44 105 TRP A C 1
ATOM 777 O O . TRP A 1 105 ? 11.851 40.310 29.462 1.00 63.72 105 TRP A O 1
ATOM 788 N N . LEU A 1 106 ? 11.770 39.411 31.544 1.00 63.50 106 LEU A N 1
ATOM 789 C CA . LEU A 1 106 ? 10.532 38.648 31.326 1.00 63.78 106 LEU A CA 1
ATOM 790 C C . LEU A 1 106 ? 9.358 39.598 31.037 1.00 64.12 106 LEU A C 1
ATOM 791 O O . LEU A 1 106 ? 8.774 39.549 29.942 1.00 63.68 106 LEU A O 1
ATOM 796 N N . LYS A 1 107 ? 9.067 40.502 31.977 1.00 65.26 107 LYS A N 1
ATOM 797 C CA . LYS A 1 107 ? 8.117 41.602 31.709 1.00 65.87 107 LYS A CA 1
ATOM 798 C C . LYS A 1 107 ? 8.375 42.248 30.343 1.00 65.66 107 LYS A C 1
ATOM 799 O O . LYS A 1 107 ? 7.432 42.436 29.576 1.00 65.33 107 LYS A O 1
ATOM 805 N N . ASN A 1 108 ? 9.631 42.585 30.029 1.00 65.64 108 ASN A N 1
ATOM 806 C CA . ASN A 1 108 ? 9.872 43.521 28.899 1.00 65.98 108 ASN A CA 1
ATOM 807 C C . ASN A 1 108 ? 9.672 42.834 27.600 1.00 66.07 108 ASN A C 1
ATOM 808 O O . ASN A 1 108 ? 8.871 43.276 26.773 1.00 64.90 108 ASN A O 1
ATOM 813 N N . SER A 1 109 ? 10.325 41.683 27.485 1.00 67.38 109 SER A N 1
ATOM 814 C CA . SER A 1 109 ? 10.231 40.857 26.273 1.00 68.14 109 SER A CA 1
ATOM 815 C C . SER A 1 109 ? 8.853 40.234 26.048 1.00 68.38 109 SER A C 1
ATOM 816 O O . SER A 1 109 ? 8.617 39.696 24.979 1.00 68.25 109 SER A O 1
ATOM 819 N N . THR A 1 110 ? 7.953 40.321 27.029 1.00 68.84 110 THR A N 1
ATOM 820 C CA . THR A 1 110 ? 6.547 40.004 26.764 1.00 69.17 110 THR A CA 1
ATOM 821 C C . THR A 1 110 ? 5.586 41.208 26.551 1.00 69.73 110 THR A C 1
ATOM 822 O O . THR A 1 110 ? 5.809 42.351 26.975 1.00 69.83 110 THR A O 1
ATOM 826 N N . ARG A 1 111 ? 4.519 40.895 25.840 1.00 70.30 111 ARG A N 1
ATOM 827 C CA . ARG A 1 111 ? 3.335 41.706 25.785 1.00 70.77 111 ARG A CA 1
ATOM 828 C C . ARG A 1 111 ? 2.432 41.241 26.964 1.00 70.87 111 ARG A C 1
ATOM 829 O O . ARG A 1 111 ? 1.712 42.018 27.625 1.00 70.66 111 ARG A O 1
ATOM 837 N N . THR B 1 6 ? 9.522 21.295 62.414 1.00 75.45 6 THR B N 1
ATOM 838 C CA . THR B 1 6 ? 10.293 20.331 61.561 1.00 75.25 6 THR B CA 1
ATOM 839 C C . THR B 1 6 ? 10.492 20.765 60.099 1.00 75.68 6 THR B C 1
ATOM 840 O O . THR B 1 6 ? 11.039 19.965 59.321 1.00 76.01 6 THR B O 1
ATOM 844 N N . THR B 1 7 ? 10.079 21.984 59.697 1.00 75.32 7 THR B N 1
ATOM 845 C CA . THR B 1 7 ? 9.806 22.178 58.276 1.00 74.72 7 THR B CA 1
ATOM 846 C C . THR B 1 7 ? 9.613 23.623 57.740 1.00 74.96 7 THR B C 1
ATOM 847 O O . THR B 1 7 ? 8.483 24.068 57.452 1.00 75.48 7 THR B O 1
ATOM 851 N N . VAL B 1 8 ? 10.721 24.340 57.530 1.00 74.45 8 VAL B N 1
ATOM 852 C CA . VAL B 1 8 ? 10.625 25.692 56.928 1.00 73.82 8 VAL B CA 1
ATOM 853 C C . VAL B 1 8 ? 10.099 25.733 55.465 1.00 73.23 8 VAL B C 1
ATOM 854 O O . VAL B 1 8 ? 10.517 24.917 54.663 1.00 72.65 8 VAL B O 1
ATOM 858 N N . PRO B 1 9 ? 9.159 26.668 55.130 1.00 72.80 9 PRO B N 1
ATOM 859 C CA . PRO B 1 9 ? 8.799 27.121 53.768 1.00 72.02 9 PRO B CA 1
ATOM 860 C C . PRO B 1 9 ? 9.869 27.054 52.705 1.00 70.75 9 PRO B C 1
ATOM 861 O O . PRO B 1 9 ? 10.897 27.812 52.722 1.00 69.69 9 PRO B O 1
ATOM 865 N N . SER B 1 10 ? 9.587 26.151 51.755 1.00 69.37 10 SER B N 1
ATOM 866 C CA . SER B 1 10 ? 10.582 25.812 50.750 1.00 67.99 10 SER B CA 1
ATOM 867 C C . SER B 1 10 ? 10.066 25.970 49.330 1.00 66.35 10 SER B C 1
ATOM 868 O O . SER B 1 10 ? 8.865 26.245 49.070 1.00 65.11 10 SER B O 1
ATOM 871 N N . ILE B 1 11 ? 11.031 25.838 48.426 1.00 64.94 11 ILE B N 1
ATOM 872 C CA . ILE B 1 11 ? 10.839 26.174 47.030 1.00 64.18 11 ILE B CA 1
ATOM 873 C C . ILE B 1 11 ? 11.757 25.413 46.103 1.00 62.96 11 ILE B C 1
ATOM 874 O O . ILE B 1 11 ? 12.822 24.953 46.468 1.00 62.75 11 ILE B O 1
ATOM 879 N N . VAL B 1 12 ? 11.317 25.349 44.866 1.00 62.42 12 VAL B N 1
ATOM 880 C CA . VAL B 1 12 ? 12.114 24.846 43.783 1.00 61.51 12 VAL B CA 1
ATOM 881 C C . VAL B 1 12 ? 12.564 26.060 43.011 1.00 60.79 12 VAL B C 1
ATOM 882 O O . VAL B 1 12 ? 11.816 27.060 42.867 1.00 59.74 12 VAL B O 1
ATOM 886 N N . VAL B 1 13 ? 13.780 25.949 42.491 1.00 59.97 13 VAL B N 1
ATOM 887 C CA . VAL B 1 13 ? 14.395 27.048 41.820 1.00 59.39 13 VAL B CA 1
ATOM 888 C C . VAL B 1 13 ? 14.910 26.519 40.506 1.00 58.36 13 VAL B C 1
ATOM 889 O O . VAL B 1 13 ? 15.717 25.605 40.455 1.00 57.37 13 VAL B O 1
ATOM 893 N N . TYR B 1 14 ? 14.436 27.123 39.439 1.00 57.77 14 TYR B N 1
ATOM 894 C CA . TYR B 1 14 ? 14.908 26.761 38.137 1.00 57.51 14 TYR B CA 1
ATOM 895 C C . TYR B 1 14 ? 16.024 27.645 37.775 1.00 56.19 14 TYR B C 1
ATOM 896 O O . TYR B 1 14 ? 15.944 28.804 37.990 1.00 54.75 14 TYR B O 1
ATOM 905 N N . VAL B 1 15 ? 17.067 27.075 37.214 1.00 56.48 15 VAL B N 1
ATOM 906 C CA . VAL B 1 15 ? 18.218 27.856 36.723 1.00 57.33 15 VAL B CA 1
ATOM 907 C C . VAL B 1 15 ? 18.922 27.168 35.563 1.00 57.24 15 VAL B C 1
ATOM 908 O O . VAL B 1 15 ? 19.347 26.064 35.701 1.00 57.61 15 VAL B O 1
ATOM 912 N N . THR B 1 16 ? 19.074 27.833 34.433 1.00 57.70 16 THR B N 1
ATOM 913 C CA . THR B 1 16 ? 19.780 27.239 33.335 1.00 58.28 16 THR B CA 1
ATOM 914 C C . THR B 1 16 ? 21.220 27.665 33.282 1.00 58.69 16 THR B C 1
ATOM 915 O O . THR B 1 16 ? 21.538 28.815 33.572 1.00 59.24 16 THR B O 1
ATOM 919 N N . VAL B 1 17 ? 22.077 26.719 32.900 1.00 59.00 17 VAL B N 1
ATOM 920 C CA . VAL B 1 17 ? 23.501 26.926 32.725 1.00 59.45 17 VAL B CA 1
ATOM 921 C C . VAL B 1 17 ? 23.819 26.563 31.282 1.00 60.06 17 VAL B C 1
ATOM 922 O O . VAL B 1 17 ? 23.088 25.839 30.647 1.00 60.21 17 VAL B O 1
ATOM 926 N N . PRO B 1 18 ? 24.920 27.058 30.748 1.00 61.10 18 PRO B N 1
ATOM 927 C CA . PRO B 1 18 ? 25.136 26.900 29.333 1.00 61.45 18 PRO B CA 1
ATOM 928 C C . PRO B 1 18 ? 25.737 25.588 28.898 1.00 61.64 18 PRO B C 1
ATOM 929 O O . PRO B 1 18 ? 25.748 25.317 27.695 1.00 61.56 18 PRO B O 1
ATOM 933 N N . ASN B 1 19 ? 26.253 24.794 29.823 1.00 62.42 19 ASN B N 1
ATOM 934 C CA . ASN B 1 19 ? 26.831 23.498 29.438 1.00 63.32 19 ASN B CA 1
ATOM 935 C C . ASN B 1 19 ? 27.001 22.479 30.564 1.00 63.73 19 ASN B C 1
ATOM 936 O O . ASN B 1 19 ? 26.753 22.762 31.736 1.00 63.86 19 ASN B O 1
ATOM 941 N N . LYS B 1 20 ? 27.396 21.277 30.163 1.00 64.85 20 LYS B N 1
ATOM 942 C CA . LYS B 1 20 ? 27.461 20.116 31.049 1.00 65.37 20 LYS B CA 1
ATOM 943 C C . LYS B 1 20 ? 28.295 20.481 32.270 1.00 65.83 20 LYS B C 1
ATOM 944 O O . LYS B 1 20 ? 27.835 20.369 33.405 1.00 65.90 20 LYS B O 1
ATOM 950 N N . GLU B 1 2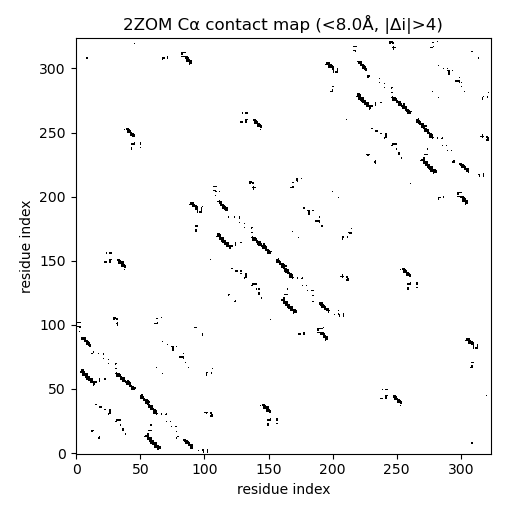1 ? 29.495 20.995 32.000 1.00 65.76 21 GLU B N 1
ATOM 951 C CA . GLU B 1 21 ? 30.443 21.368 33.026 1.00 65.20 21 GLU B CA 1
ATOM 952 C C . GLU B 1 21 ? 30.022 22.478 33.939 1.00 64.36 21 GLU B C 1
ATOM 953 O O . GLU B 1 21 ? 30.311 22.411 35.116 1.00 64.63 21 GLU B O 1
ATOM 959 N N . ALA B 1 22 ? 29.365 23.517 33.435 1.00 63.81 22 ALA B N 1
ATOM 960 C CA . ALA B 1 22 ? 28.937 24.618 34.342 1.00 63.18 22 ALA B CA 1
ATOM 961 C C . ALA B 1 22 ? 27.958 24.098 35.382 1.00 62.64 22 ALA B C 1
ATOM 962 O O . ALA B 1 22 ? 27.841 24.665 36.458 1.00 61.97 22 ALA B O 1
ATOM 964 N N . GLY B 1 23 ? 27.256 23.020 35.037 1.00 62.13 23 GLY B N 1
ATOM 965 C CA . GLY B 1 23 ? 26.155 22.558 35.831 1.00 62.08 23 GLY B CA 1
ATOM 966 C C . GLY B 1 23 ? 26.683 21.748 36.952 1.00 61.87 23 GLY B C 1
ATOM 967 O O . GLY B 1 23 ? 26.281 21.945 38.076 1.00 62.27 23 GLY B O 1
ATOM 968 N N . LYS B 1 24 ? 27.584 20.829 36.616 1.00 62.04 24 LYS B N 1
ATOM 969 C CA . LYS B 1 24 ? 28.290 19.976 37.565 1.00 62.03 24 LYS B CA 1
ATOM 970 C C . LYS B 1 24 ? 28.932 20.853 38.618 1.00 62.37 24 LYS B C 1
ATOM 971 O O . LYS B 1 24 ? 28.728 20.654 39.808 1.00 62.34 24 LYS B O 1
ATOM 977 N N . ARG B 1 25 ? 29.683 21.851 38.148 1.00 62.97 25 ARG B N 1
ATOM 978 C CA . ARG B 1 25 ? 30.414 22.787 39.005 1.00 63.02 25 ARG B CA 1
ATOM 979 C C . ARG B 1 25 ? 29.514 23.682 39.835 1.00 61.78 25 ARG B C 1
ATOM 980 O O . ARG B 1 25 ? 29.734 23.853 40.999 1.00 61.24 25 ARG B O 1
ATOM 988 N N . LEU B 1 26 ? 28.478 24.233 39.261 1.00 61.48 26 LEU B N 1
ATOM 989 C CA . LEU B 1 26 ? 27.556 25.041 40.063 1.00 62.09 26 LEU B CA 1
ATOM 990 C C . LEU B 1 26 ? 26.725 24.175 40.997 1.00 62.34 26 LEU B C 1
ATOM 991 O O . LEU B 1 26 ? 26.414 24.586 42.086 1.00 63.04 26 LEU B O 1
ATOM 996 N N . ALA B 1 27 ? 26.362 22.969 40.605 1.00 62.84 27 ALA B N 1
ATOM 997 C CA . ALA B 1 27 ? 25.648 22.098 41.537 1.00 63.36 27 ALA B CA 1
ATOM 998 C C . ALA B 1 27 ? 26.538 21.788 42.737 1.00 64.03 27 ALA B C 1
ATOM 999 O O . ALA B 1 27 ? 26.055 21.753 43.879 1.00 64.77 27 ALA B O 1
ATOM 1001 N N . GLY B 1 28 ? 27.826 21.537 42.480 1.00 64.35 28 GLY B N 1
ATOM 1002 C CA . GLY B 1 28 ? 28.782 21.267 43.559 1.00 64.84 28 GLY B CA 1
ATOM 1003 C C . GLY B 1 28 ? 28.846 22.444 44.527 1.00 65.73 28 GLY B C 1
ATOM 1004 O O . GLY B 1 28 ? 28.270 22.408 45.630 1.00 65.89 28 GLY B O 1
ATOM 1005 N N . SER B 1 29 ? 29.510 23.514 44.079 1.00 66.23 29 SER B N 1
ATOM 1006 C CA . SER B 1 29 ? 29.533 24.800 44.786 1.00 65.87 29 SER B CA 1
ATOM 1007 C C . SER B 1 29 ? 28.191 25.180 45.442 1.00 65.61 29 SER B C 1
ATOM 1008 O O . SER B 1 29 ? 28.222 25.824 46.458 1.00 65.57 29 SER B O 1
ATOM 1011 N N . ILE B 1 30 ? 27.039 24.791 44.895 1.00 65.60 30 ILE B N 1
ATOM 1012 C CA . ILE B 1 30 ? 25.747 25.066 45.578 1.00 66.23 30 ILE B CA 1
ATOM 1013 C C . ILE B 1 30 ? 25.604 24.214 46.811 1.00 66.25 30 ILE B C 1
ATOM 1014 O O . ILE B 1 30 ? 25.273 24.687 47.876 1.00 65.84 30 ILE B O 1
ATOM 1019 N N . ILE B 1 31 ? 25.779 22.922 46.623 1.00 66.85 31 ILE B N 1
ATOM 1020 C CA . ILE B 1 31 ? 25.521 21.974 47.683 1.00 67.66 31 ILE B CA 1
ATOM 1021 C C . ILE B 1 31 ? 26.659 22.069 48.748 1.00 68.07 31 ILE B C 1
ATOM 1022 O O . ILE B 1 31 ? 26.383 21.996 49.943 1.00 67.83 31 ILE B O 1
ATOM 1027 N N . SER B 1 32 ? 27.908 22.258 48.272 1.00 68.59 32 SER B N 1
ATOM 1028 C CA . SER B 1 32 ? 29.110 22.563 49.092 1.00 68.66 32 SER B CA 1
ATOM 1029 C C . SER B 1 32 ? 28.915 23.714 50.043 1.00 68.48 32 SER B C 1
ATOM 1030 O O . SER B 1 32 ? 29.113 23.560 51.209 1.00 68.02 32 SER B O 1
ATOM 1033 N N . GLU B 1 33 ? 28.545 24.876 49.542 1.00 68.77 33 GLU B N 1
ATOM 1034 C CA . GLU B 1 33 ? 28.199 25.985 50.414 1.00 69.14 33 GLU B CA 1
ATOM 1035 C C . GLU B 1 33 ? 26.774 25.876 50.997 1.00 68.14 33 GLU B C 1
ATOM 1036 O O . GLU B 1 33 ? 26.094 26.888 51.107 1.00 68.95 33 GLU B O 1
ATOM 1042 N N . LYS B 1 34 ? 26.325 24.679 51.374 1.00 67.29 34 LYS B N 1
ATOM 1043 C CA . LYS B 1 34 ? 25.112 24.498 52.238 1.00 67.71 34 LYS B CA 1
ATOM 1044 C C . LYS B 1 34 ? 23.794 25.263 51.840 1.00 65.90 34 LYS B C 1
ATOM 1045 O O . LYS B 1 34 ? 22.884 25.429 52.656 1.00 64.43 34 LYS B O 1
ATOM 1051 N N . LEU B 1 35 ? 23.695 25.617 50.551 1.00 65.32 35 LEU B N 1
ATOM 1052 C CA . LEU B 1 35 ? 22.659 26.514 49.943 1.00 64.91 35 LEU B CA 1
ATOM 1053 C C . LEU B 1 35 ? 21.341 25.923 49.371 1.00 64.38 35 LEU B C 1
ATOM 1054 O O . LEU B 1 35 ? 20.337 26.641 49.205 1.00 64.53 35 LEU B O 1
ATOM 1059 N N . ALA B 1 36 ? 21.348 24.645 49.022 1.00 63.51 36 ALA B N 1
ATOM 1060 C CA . ALA B 1 36 ? 20.103 23.951 48.796 1.00 63.48 36 ALA B CA 1
ATOM 1061 C C . ALA B 1 36 ? 20.280 22.526 49.242 1.00 63.27 36 ALA B C 1
ATOM 1062 O O . ALA B 1 36 ? 21.374 22.026 49.212 1.00 63.97 36 ALA B O 1
ATOM 1064 N N . ALA B 1 37 ? 19.204 21.852 49.612 1.00 62.86 37 ALA B N 1
ATOM 1065 C CA . ALA B 1 37 ? 19.281 20.462 50.033 1.00 62.60 37 ALA B CA 1
ATOM 1066 C C . ALA B 1 37 ? 19.712 19.499 48.970 1.00 62.28 37 ALA B C 1
ATOM 1067 O O . ALA B 1 37 ? 20.040 18.354 49.266 1.00 62.82 37 ALA B O 1
ATOM 1069 N N . CYS B 1 38 ? 19.673 19.927 47.720 1.00 62.27 38 CYS B N 1
ATOM 1070 C CA . CYS B 1 38 ? 19.568 18.965 46.632 1.00 60.52 38 CYS B CA 1
ATOM 1071 C C . CYS B 1 38 ? 19.321 19.553 45.242 1.00 59.00 38 CYS B C 1
ATOM 1072 O O . CYS B 1 38 ? 18.416 20.376 45.054 1.00 58.67 38 CYS B O 1
ATOM 1075 N N . VAL B 1 39 ? 20.073 19.070 44.262 1.00 57.41 39 VAL B N 1
ATOM 1076 C CA . VAL B 1 39 ? 20.074 19.685 42.937 1.00 56.46 39 VAL B CA 1
ATOM 1077 C C . VAL B 1 39 ? 20.032 18.636 41.844 1.00 55.28 39 VAL B C 1
ATOM 1078 O O . VAL B 1 39 ? 20.946 17.804 41.746 1.00 54.82 39 VAL B O 1
ATOM 1082 N N . ASN B 1 40 ? 18.968 18.713 41.029 1.00 53.90 40 ASN B N 1
ATOM 1083 C CA . ASN B 1 40 ? 18.771 17.911 39.810 1.00 52.50 40 ASN B CA 1
ATOM 1084 C C . ASN B 1 40 ? 19.129 18.654 38.527 1.00 51.37 40 ASN B C 1
ATOM 1085 O O . ASN B 1 40 ? 18.589 19.708 38.224 1.00 50.90 40 ASN B O 1
ATOM 1090 N N . ILE B 1 41 ? 20.062 18.090 37.785 1.00 50.98 41 ILE B N 1
ATOM 1091 C CA . ILE B 1 41 ? 20.542 18.621 36.495 1.00 50.73 41 ILE B CA 1
ATOM 1092 C C . ILE B 1 41 ? 19.822 17.868 35.393 1.00 50.52 41 ILE B C 1
ATOM 1093 O O . ILE B 1 41 ? 19.886 16.649 35.350 1.00 50.72 41 ILE B O 1
ATOM 1098 N N . VAL B 1 42 ? 19.135 18.584 34.509 1.00 50.24 42 VAL B N 1
ATOM 1099 C CA . VAL B 1 42 ? 18.477 17.981 33.343 1.00 49.54 42 VAL B CA 1
ATOM 1100 C C . VAL B 1 42 ? 19.267 18.340 32.093 1.00 49.23 42 VAL B C 1
ATOM 1101 O O . VAL B 1 42 ? 19.313 19.493 31.644 1.00 48.69 42 VAL B O 1
ATOM 1105 N N . PRO B 1 43 ? 19.933 17.350 31.521 1.00 49.56 43 PRO B N 1
ATOM 1106 C CA . PRO B 1 43 ? 20.932 17.646 30.482 1.00 49.58 43 PRO B CA 1
ATOM 1107 C C . PRO B 1 43 ? 20.290 17.999 29.164 1.00 48.87 43 PRO B C 1
ATOM 1108 O O . PRO B 1 43 ? 19.127 17.765 28.988 1.00 49.16 43 PRO B O 1
ATOM 1112 N N . GLY B 1 44 ? 21.038 18.585 28.258 1.00 48.69 44 GLY B N 1
ATOM 1113 C CA . GLY B 1 44 ? 20.577 18.751 26.876 1.00 48.76 44 GLY B CA 1
ATOM 1114 C C . GLY B 1 44 ? 19.158 19.245 26.646 1.00 48.42 44 GLY B C 1
ATOM 1115 O O . GLY B 1 44 ? 18.398 18.658 25.879 1.00 48.59 44 GLY B O 1
ATOM 1116 N N . ILE B 1 45 ? 18.803 20.345 27.280 1.00 48.01 45 ILE B N 1
ATOM 1117 C CA . ILE B 1 45 ? 17.538 20.960 26.994 1.00 47.92 45 ILE B CA 1
ATOM 1118 C C . ILE B 1 45 ? 17.919 21.933 25.937 1.00 47.79 45 ILE B C 1
ATOM 1119 O O . ILE B 1 45 ? 19.080 22.050 25.661 1.00 48.94 45 ILE B O 1
ATOM 1124 N N . GLU B 1 46 ? 16.969 22.656 25.374 1.00 47.64 46 GLU B N 1
ATOM 1125 C CA . GLU B 1 46 ? 17.211 23.600 24.274 1.00 47.33 46 GLU B CA 1
ATOM 1126 C C . GLU B 1 46 ? 16.389 24.787 24.617 1.00 47.12 46 GLU B C 1
ATOM 1127 O O . GLU B 1 46 ? 15.216 24.627 24.906 1.00 47.33 46 GLU B O 1
ATOM 1133 N N . SER B 1 47 ? 16.972 25.974 24.621 1.00 47.32 47 SER B N 1
ATOM 1134 C CA . SER B 1 47 ? 16.294 27.154 25.200 1.00 47.31 47 SER B CA 1
ATOM 1135 C C . SER B 1 47 ? 16.051 28.113 24.103 1.00 47.03 47 SER B C 1
ATOM 1136 O O . SER B 1 47 ? 16.987 28.428 23.372 1.00 48.34 47 SER B O 1
ATOM 1139 N N . VAL B 1 48 ? 14.813 28.574 23.969 1.00 46.35 48 VAL B N 1
ATOM 1140 C CA . VAL B 1 48 ? 14.429 29.398 22.846 1.00 45.80 48 VAL B CA 1
ATOM 1141 C C . VAL B 1 48 ? 13.848 30.688 23.371 1.00 45.68 48 VAL B C 1
ATOM 1142 O O . VAL B 1 48 ? 12.920 30.660 24.189 1.00 45.90 48 VAL B O 1
ATOM 1146 N N . TYR B 1 49 ? 14.369 31.816 22.898 1.00 45.44 49 TYR B N 1
ATOM 1147 C CA . TYR B 1 49 ? 13.911 33.135 23.359 1.00 45.49 49 TYR B CA 1
ATOM 1148 C C . TYR B 1 49 ? 14.173 34.152 22.280 1.00 44.71 49 TYR B C 1
ATOM 1149 O O . TYR B 1 49 ? 14.861 33.871 21.345 1.00 43.33 49 TYR B O 1
ATOM 1158 N N . TRP B 1 50 ? 13.591 35.327 22.446 1.00 45.48 50 TRP B N 1
ATOM 1159 C CA . TRP B 1 50 ? 13.798 36.472 21.551 1.00 46.86 50 TRP B CA 1
ATOM 1160 C C . TRP B 1 50 ? 14.975 37.314 22.030 1.00 47.74 50 TRP B C 1
ATOM 1161 O O . TRP B 1 50 ? 15.091 37.589 23.220 1.00 48.78 50 TRP B O 1
ATOM 1172 N N . TRP B 1 51 ? 15.834 37.748 21.123 1.00 48.82 51 TRP B N 1
ATOM 1173 C CA . TRP B 1 51 ? 17.032 38.456 21.548 1.00 49.75 51 TRP B CA 1
ATOM 1174 C C . TRP B 1 51 ? 17.733 39.132 20.358 1.00 49.42 51 TRP B C 1
ATOM 1175 O O . TRP B 1 51 ? 18.058 38.484 19.363 1.00 49.26 51 TRP B O 1
ATOM 1186 N N . GLU B 1 52 ? 17.985 40.427 20.485 1.00 48.96 52 GLU B N 1
ATOM 1187 C CA . GLU B 1 52 ? 18.461 41.261 19.354 1.00 49.24 52 GLU B CA 1
ATOM 1188 C C . GLU B 1 52 ? 17.630 41.011 18.099 1.00 48.01 52 GLU B C 1
ATOM 1189 O O . GLU B 1 52 ? 18.140 40.693 17.064 1.00 47.41 52 GLU B O 1
ATOM 1195 N N . GLY B 1 53 ? 16.330 41.146 18.208 1.00 47.92 53 GLY B N 1
ATOM 1196 C CA . GLY B 1 53 ? 15.481 41.157 17.024 1.00 47.56 53 GLY B CA 1
ATOM 1197 C C . GLY B 1 53 ? 15.375 39.867 16.243 1.00 46.79 53 GLY B C 1
ATOM 1198 O O . GLY B 1 53 ? 15.068 39.918 15.037 1.00 46.07 53 GLY B O 1
ATOM 1199 N N . LYS B 1 54 ? 15.598 38.739 16.926 1.00 45.81 54 LYS B N 1
ATOM 1200 C CA . LYS B 1 54 ? 15.539 37.438 16.294 1.00 46.04 54 LYS B CA 1
ATOM 1201 C C . LYS B 1 54 ? 15.199 36.315 17.270 1.00 45.35 54 LYS B C 1
ATOM 1202 O O . LYS B 1 54 ? 15.185 36.513 18.449 1.00 45.86 54 LYS B O 1
ATOM 1208 N N . VAL B 1 55 ? 14.871 35.145 16.761 1.00 44.97 55 VAL B N 1
ATOM 1209 C CA . VAL B 1 55 ? 14.540 34.040 17.614 1.00 45.09 55 VAL B CA 1
ATOM 1210 C C . VAL B 1 55 ? 15.856 33.335 17.865 1.00 45.22 55 VAL B C 1
ATOM 1211 O O . VAL B 1 55 ? 16.398 32.699 16.991 1.00 45.17 55 VAL B O 1
ATOM 1215 N N . GLN B 1 56 ? 16.368 33.438 19.069 1.00 46.12 56 GLN B N 1
ATOM 1216 C CA . GLN B 1 56 ? 17.581 32.747 19.444 1.00 46.41 56 GLN B CA 1
ATOM 1217 C C . GLN B 1 56 ? 17.253 31.404 19.980 1.00 45.53 56 GLN B C 1
ATOM 1218 O O . GLN B 1 56 ? 16.294 31.256 20.671 1.00 44.96 56 GLN B O 1
ATOM 1224 N N . THR B 1 57 ? 18.120 30.450 19.723 1.00 46.04 57 THR B N 1
ATOM 1225 C CA . THR B 1 57 ? 18.065 29.100 20.297 1.00 46.61 57 THR B CA 1
ATOM 1226 C C . THR B 1 57 ? 19.418 28.700 20.808 1.00 46.31 57 THR B C 1
ATOM 1227 O O . THR B 1 57 ? 20.333 28.552 19.997 1.00 44.82 57 THR B O 1
ATOM 1231 N N . ASP B 1 58 ? 19.587 28.441 22.095 1.00 47.28 58 ASP B N 1
ATOM 1232 C CA . ASP B 1 58 ? 20.845 27.762 22.451 1.00 48.42 58 ASP B CA 1
ATOM 1233 C C . ASP B 1 58 ? 20.727 26.570 23.390 1.00 48.31 58 ASP B C 1
ATOM 1234 O O . ASP B 1 58 ? 19.759 26.438 24.108 1.00 48.38 58 ASP B O 1
ATOM 1239 N N . ALA B 1 59 ? 21.709 25.680 23.288 1.00 48.46 59 ALA B N 1
ATOM 1240 C CA . ALA B 1 59 ? 21.726 24.435 24.041 1.00 49.24 59 ALA B CA 1
ATOM 1241 C C . ALA B 1 59 ? 22.220 24.738 25.403 1.00 50.26 59 ALA B C 1
ATOM 1242 O O . ALA B 1 59 ? 23.123 25.536 25.551 1.00 51.97 59 ALA B O 1
ATOM 1244 N N . GLU B 1 60 ? 21.650 24.083 26.397 1.00 51.20 60 GLU B N 1
ATOM 1245 C CA . GLU B 1 60 ? 21.817 24.485 27.782 1.00 52.08 60 GLU B CA 1
ATOM 1246 C C . GLU B 1 60 ? 21.507 23.289 28.709 1.00 51.73 60 GLU B C 1
ATOM 1247 O O . GLU B 1 60 ? 21.298 22.142 28.231 1.00 51.95 60 GLU B O 1
ATOM 1253 N N . GLU B 1 61 ? 21.511 23.552 30.013 1.00 51.00 61 GLU B N 1
ATOM 1254 C CA . GLU B 1 61 ? 21.057 22.584 30.976 1.00 52.32 61 GLU B CA 1
ATOM 1255 C C . GLU B 1 61 ? 20.203 23.212 32.027 1.00 50.97 61 GLU B C 1
ATOM 1256 O O . GLU B 1 61 ? 20.177 24.391 32.162 1.00 50.93 61 GLU B O 1
ATOM 1262 N N . LEU B 1 62 ? 19.473 22.425 32.767 1.00 50.32 62 LEU B N 1
ATOM 1263 C CA . LEU B 1 62 ? 18.542 23.013 33.662 1.00 50.54 62 LEU B CA 1
ATOM 1264 C C . LEU B 1 62 ? 18.861 22.488 35.042 1.00 51.12 62 LEU B C 1
ATOM 1265 O O . LEU B 1 62 ? 18.879 21.258 35.245 1.00 51.61 62 LEU B O 1
ATOM 1270 N N . LEU B 1 63 ? 19.085 23.397 35.988 1.00 50.79 63 LEU B N 1
ATOM 1271 C CA . LEU B 1 63 ? 19.175 23.017 37.377 1.00 51.07 63 LEU B CA 1
ATOM 1272 C C . LEU B 1 63 ? 17.885 23.218 38.079 1.00 51.75 63 LEU B C 1
ATOM 1273 O O . LEU B 1 63 ? 17.344 24.308 38.089 1.00 51.45 63 LEU B O 1
ATOM 1278 N N . ILE B 1 64 ? 17.398 22.146 38.674 1.00 53.66 64 ILE B N 1
ATOM 1279 C CA . ILE B 1 64 ? 16.219 22.217 39.524 1.00 55.47 64 ILE B CA 1
ATOM 1280 C C . ILE B 1 64 ? 16.738 22.137 40.939 1.00 57.48 64 ILE B C 1
ATOM 1281 O O . ILE B 1 64 ? 17.360 21.162 41.333 1.00 58.75 64 ILE B O 1
ATOM 1286 N N . ILE B 1 65 ? 16.484 23.166 41.716 1.00 59.65 65 ILE B N 1
ATOM 1287 C CA . ILE B 1 65 ? 17.174 23.331 42.965 1.00 60.99 65 ILE B CA 1
ATOM 1288 C C . ILE B 1 65 ? 16.173 23.378 44.086 1.00 61.86 65 ILE B C 1
ATOM 1289 O O . ILE B 1 65 ? 15.329 24.258 44.166 1.00 61.25 65 ILE B O 1
ATOM 1294 N N . LYS B 1 66 ? 16.284 22.404 44.955 1.00 63.86 66 LYS B N 1
ATOM 1295 C CA . LYS B 1 66 ? 15.373 22.288 46.063 1.00 66.17 66 LYS B CA 1
ATOM 1296 C C . LYS B 1 66 ? 16.023 22.860 47.359 1.00 66.77 66 LYS B C 1
ATOM 1297 O O . LYS B 1 66 ? 17.024 22.305 47.839 1.00 66.51 66 LYS B O 1
ATOM 1303 N N . THR B 1 67 ? 15.425 23.955 47.882 1.00 67.43 67 THR B N 1
ATOM 1304 C CA . THR B 1 67 ? 15.941 24.755 49.003 1.00 67.76 67 THR B CA 1
ATOM 1305 C C . THR B 1 67 ? 14.790 25.454 49.744 1.00 68.36 67 THR B C 1
ATOM 1306 O O . THR B 1 67 ? 13.620 25.190 49.414 1.00 68.14 67 THR B O 1
ATOM 1310 N N . ARG B 1 68 ? 15.108 26.311 50.741 1.00 68.90 68 ARG B N 1
ATOM 1311 C CA . ARG B 1 68 ? 14.069 26.976 51.622 1.00 69.81 68 ARG B CA 1
ATOM 1312 C C . ARG B 1 68 ? 13.769 28.349 51.035 1.00 69.01 68 ARG B C 1
ATOM 1313 O O . ARG B 1 68 ? 14.652 28.845 50.355 1.00 68.34 68 ARG B O 1
ATOM 1321 N N . GLU B 1 69 ? 12.622 29.008 51.275 1.00 68.33 69 GLU B N 1
ATOM 1322 C CA . GLU B 1 69 ? 12.520 30.348 50.641 1.00 69.22 69 GLU B CA 1
ATOM 1323 C C . GLU B 1 69 ? 13.665 31.243 51.114 1.00 69.09 69 GLU B C 1
ATOM 1324 O O . GLU B 1 69 ? 14.393 31.851 50.338 1.00 69.05 69 GLU B O 1
ATOM 1330 N N . SER B 1 70 ? 13.729 31.369 52.424 1.00 69.81 70 SER B N 1
ATOM 1331 C CA . SER B 1 70 ? 14.888 31.808 53.170 1.00 69.99 70 SER B CA 1
ATOM 1332 C C . SER B 1 70 ? 16.180 31.947 52.333 1.00 70.43 70 SER B C 1
ATOM 1333 O O . SER B 1 70 ? 16.687 33.049 52.201 1.00 71.34 70 SER B O 1
ATOM 1336 N N . LEU B 1 71 ? 16.698 30.895 51.702 1.00 70.65 71 LEU B N 1
ATOM 1337 C CA . LEU B 1 71 ? 17.980 31.024 50.931 1.00 70.36 71 LEU B CA 1
ATOM 1338 C C . LEU B 1 71 ? 17.923 31.608 49.497 1.00 69.93 71 LEU B C 1
ATOM 1339 O O . LEU B 1 71 ? 18.962 31.705 48.818 1.00 68.82 71 LEU B O 1
ATOM 1344 N N . LEU B 1 72 ? 16.730 32.009 49.055 1.00 69.46 72 LEU B N 1
ATOM 1345 C CA . LEU B 1 72 ? 16.517 32.363 47.673 1.00 70.08 72 LEU B CA 1
ATOM 1346 C C . LEU B 1 72 ? 17.550 33.394 47.224 1.00 71.07 72 LEU B C 1
ATOM 1347 O O . LEU B 1 72 ? 18.310 33.194 46.249 1.00 71.38 72 LEU B O 1
ATOM 1352 N N . ASP B 1 73 ? 17.606 34.487 47.978 1.00 71.92 73 ASP B N 1
ATOM 1353 C CA . ASP B 1 73 ? 18.512 35.598 47.664 1.00 71.84 73 ASP B CA 1
ATOM 1354 C C . ASP B 1 73 ? 19.979 35.159 47.785 1.00 71.10 73 ASP B C 1
ATOM 1355 O O . ASP B 1 73 ? 20.777 35.424 46.862 1.00 70.00 73 ASP B O 1
ATOM 1360 N N . ALA B 1 74 ? 20.329 34.492 48.893 1.00 70.60 74 ALA B N 1
ATOM 1361 C CA . ALA B 1 74 ? 21.710 33.991 49.071 1.00 70.89 74 ALA B CA 1
ATOM 1362 C C . ALA B 1 74 ? 22.107 33.212 47.819 1.00 71.23 74 ALA B C 1
ATOM 1363 O O . ALA B 1 74 ? 23.139 33.480 47.146 1.00 70.49 74 ALA B O 1
ATOM 1365 N N . LEU B 1 75 ? 21.192 32.296 47.487 1.00 71.61 75 LEU B N 1
ATOM 1366 C CA . LEU B 1 75 ? 21.304 31.396 46.349 1.00 71.55 75 LEU B CA 1
ATOM 1367 C C . LEU B 1 75 ? 21.437 32.159 45.040 1.00 71.21 75 LEU B C 1
ATOM 1368 O O . LEU B 1 75 ? 22.379 31.934 44.275 1.00 69.98 75 LEU B O 1
ATOM 1373 N N . THR B 1 76 ? 20.481 33.057 44.791 1.00 71.28 76 THR B N 1
ATOM 1374 C CA . THR B 1 76 ? 20.513 33.858 43.575 1.00 72.39 76 THR B CA 1
ATOM 1375 C C . THR B 1 76 ? 21.882 34.521 43.402 1.00 73.84 76 THR B C 1
ATOM 1376 O O . THR B 1 76 ? 22.565 34.452 42.318 1.00 72.27 76 THR B O 1
ATOM 1380 N N . GLU B 1 77 ? 22.268 35.139 44.532 1.00 75.88 77 GLU B N 1
ATOM 1381 C CA . GLU B 1 77 ? 23.482 35.943 44.619 1.00 76.74 77 GLU B CA 1
ATOM 1382 C C . GLU B 1 77 ? 24.703 35.026 44.488 1.00 76.82 77 GLU B C 1
ATOM 1383 O O . GLU B 1 77 ? 25.672 35.412 43.814 1.00 76.15 77 GLU B O 1
ATOM 1389 N N . HIS B 1 78 ? 24.606 33.801 45.029 1.00 76.96 78 HIS B N 1
ATOM 1390 C CA . HIS B 1 78 ? 25.652 32.772 44.831 1.00 77.40 78 HIS B CA 1
ATOM 1391 C C . HIS B 1 78 ? 25.795 32.352 43.366 1.00 77.37 78 HIS B C 1
ATOM 1392 O O . HIS B 1 78 ? 26.902 32.201 42.836 1.00 76.43 78 HIS B O 1
ATOM 1399 N N . VAL B 1 79 ? 24.659 32.194 42.709 1.00 78.38 79 VAL B N 1
ATOM 1400 C CA . VAL B 1 79 ? 24.650 31.781 41.298 1.00 78.99 79 VAL B CA 1
ATOM 1401 C C . VAL B 1 79 ? 25.259 32.855 40.438 1.00 78.78 79 VAL B C 1
ATOM 1402 O O . VAL B 1 79 ? 26.124 32.555 39.644 1.00 77.76 79 VAL B O 1
ATOM 1406 N N . LYS B 1 80 ? 24.810 34.099 40.625 1.00 79.34 80 LYS B N 1
ATOM 1407 C CA . LYS B 1 80 ? 25.362 35.248 39.857 1.00 80.04 80 LYS B CA 1
ATOM 1408 C C . LYS B 1 80 ? 26.911 35.327 39.998 1.00 80.55 80 LYS B C 1
ATOM 1409 O O . LYS B 1 80 ? 27.622 35.725 39.059 1.00 80.03 80 LYS B O 1
ATOM 1415 N N . ALA B 1 81 ? 27.410 34.936 41.174 1.00 81.35 81 ALA B N 1
ATOM 1416 C CA . ALA B 1 81 ? 28.842 34.886 41.432 1.00 82.28 81 ALA B CA 1
ATOM 1417 C C . ALA B 1 81 ? 29.535 33.878 40.497 1.00 83.13 81 ALA B C 1
ATOM 1418 O O . ALA B 1 81 ? 30.493 34.222 39.799 1.00 82.64 81 ALA B O 1
ATOM 1420 N N . ASN B 1 82 ? 29.014 32.644 40.468 1.00 84.44 82 ASN B N 1
ATOM 1421 C CA . ASN B 1 82 ? 29.641 31.533 39.729 1.00 84.78 82 ASN B CA 1
ATOM 1422 C C . ASN B 1 82 ? 28.902 31.194 38.447 1.00 85.14 82 ASN B C 1
ATOM 1423 O O . ASN B 1 82 ? 28.879 30.041 38.070 1.00 85.57 82 ASN B O 1
ATOM 1428 N N . HIS B 1 83 ? 28.286 32.174 37.791 1.00 85.93 83 HIS B N 1
ATOM 1429 C CA . HIS B 1 83 ? 27.443 31.912 36.598 1.00 86.17 83 HIS B CA 1
ATOM 1430 C C . HIS B 1 83 ? 27.846 32.815 35.444 1.00 86.25 83 HIS B C 1
ATOM 1431 O O . HIS B 1 83 ? 27.874 34.047 35.574 1.00 86.36 83 HIS B O 1
ATOM 1438 N N . GLU B 1 84 ? 28.115 32.202 34.303 1.00 85.89 84 GLU B N 1
ATOM 1439 C CA . GLU B 1 84 ? 28.808 32.924 33.286 1.00 85.66 84 GLU B CA 1
ATOM 1440 C C . GLU B 1 84 ? 27.907 33.966 32.566 1.00 85.44 84 GLU B C 1
ATOM 1441 O O . GLU B 1 84 ? 28.442 34.932 32.013 1.00 85.50 84 GLU B O 1
ATOM 1447 N N . TYR B 1 85 ? 26.566 33.807 32.628 1.00 85.23 85 TYR B N 1
ATOM 1448 C CA . TYR B 1 85 ? 25.596 34.863 32.156 1.00 84.63 85 TYR B CA 1
ATOM 1449 C C . TYR B 1 85 ? 25.478 35.990 33.200 1.00 83.31 85 TYR B C 1
ATOM 1450 O O . TYR B 1 85 ? 25.562 35.739 34.380 1.00 82.69 85 TYR B O 1
ATOM 1459 N N . ASP B 1 86 ? 25.249 37.220 32.763 1.00 82.21 86 ASP B N 1
ATOM 1460 C CA . ASP B 1 86 ? 25.138 38.349 33.695 1.00 81.83 86 ASP B CA 1
ATOM 1461 C C . ASP B 1 86 ? 23.696 38.645 34.081 1.00 80.66 86 ASP B C 1
ATOM 1462 O O . ASP B 1 86 ? 23.427 39.619 34.765 1.00 80.85 86 ASP B O 1
ATOM 1467 N N . VAL B 1 87 ? 22.764 37.816 33.642 1.00 79.52 87 VAL B N 1
ATOM 1468 C CA . VAL B 1 87 ? 21.392 37.890 34.146 1.00 78.67 87 VAL B CA 1
ATOM 1469 C C . VAL B 1 87 ? 20.802 36.466 34.236 1.00 77.79 87 VAL B C 1
ATOM 1470 O O . VAL B 1 87 ? 19.837 36.149 33.587 1.00 78.47 87 VAL B O 1
ATOM 1474 N N . PRO B 1 88 ? 21.360 35.597 35.075 1.00 76.71 88 PRO B N 1
ATOM 1475 C CA . PRO B 1 88 ? 20.820 34.238 35.054 1.00 75.60 88 PRO B CA 1
ATOM 1476 C C . PRO B 1 88 ? 19.301 34.113 35.325 1.00 74.14 88 PRO B C 1
ATOM 1477 O O . PRO B 1 88 ? 18.740 34.876 36.101 1.00 73.62 88 PRO B O 1
ATOM 1481 N N . GLU B 1 89 ? 18.669 33.160 34.641 1.00 72.57 89 GLU B N 1
ATOM 1482 C CA . GLU B 1 89 ? 17.301 32.757 34.926 1.00 71.81 89 GLU B CA 1
ATOM 1483 C C . GLU B 1 89 ? 17.404 32.104 36.251 1.00 68.89 89 GLU B C 1
ATOM 1484 O O . GLU B 1 89 ? 18.018 31.048 36.386 1.00 67.93 89 GLU B O 1
ATOM 1490 N N . VAL B 1 90 ? 16.841 32.748 37.244 1.00 66.12 90 VAL B N 1
ATOM 1491 C CA . VAL B 1 90 ? 16.579 32.032 38.445 1.00 64.51 90 VAL B CA 1
ATOM 1492 C C . VAL B 1 90 ? 15.205 32.441 38.790 1.00 63.15 90 VAL B C 1
ATOM 1493 O O . VAL B 1 90 ? 14.941 33.605 38.958 1.00 62.79 90 VAL B O 1
ATOM 1497 N N . ILE B 1 91 ? 14.314 31.465 38.769 1.00 62.04 91 ILE B N 1
ATOM 1498 C CA . ILE B 1 91 ? 12.938 31.674 39.128 1.00 61.71 91 ILE B CA 1
ATOM 1499 C C . ILE B 1 91 ? 12.575 30.619 40.145 1.00 60.82 91 ILE B C 1
ATOM 1500 O O . ILE B 1 91 ? 13.236 29.586 40.256 1.00 61.00 91 ILE B O 1
ATOM 1505 N N . ALA B 1 92 ? 11.532 30.876 40.909 1.00 59.95 92 ALA B N 1
ATOM 1506 C CA . ALA B 1 92 ? 11.231 29.991 41.990 1.00 59.50 92 ALA B CA 1
ATOM 1507 C C . ALA B 1 92 ? 9.770 29.721 42.037 1.00 59.07 92 ALA B C 1
ATOM 1508 O O . ALA B 1 92 ? 8.978 30.619 41.803 1.00 59.01 92 ALA B O 1
ATOM 1510 N N . LEU B 1 93 ? 9.416 28.490 42.364 1.00 58.68 93 LEU B N 1
ATOM 1511 C CA . LEU B 1 93 ? 8.014 28.127 42.482 1.00 59.29 93 LEU B CA 1
ATOM 1512 C C . LEU B 1 93 ? 7.807 27.621 43.876 1.00 58.73 93 LEU B C 1
ATOM 1513 O O . LEU B 1 93 ? 8.669 26.944 44.396 1.00 59.01 93 LEU B O 1
ATOM 1518 N N . PRO B 1 94 ? 6.661 27.921 44.477 1.00 58.17 94 PRO B N 1
ATOM 1519 C CA . PRO B 1 94 ? 6.432 27.597 45.868 1.00 58.02 94 PRO B CA 1
ATOM 1520 C C . PRO B 1 94 ? 6.128 26.119 46.115 1.00 58.06 94 PRO B C 1
ATOM 1521 O O . PRO B 1 94 ? 5.118 25.632 45.597 1.00 58.03 94 PRO B O 1
ATOM 1525 N N . ILE B 1 95 ? 6.957 25.409 46.904 1.00 57.78 95 ILE B N 1
ATOM 1526 C CA . ILE B 1 95 ? 6.615 24.026 47.346 1.00 57.31 95 ILE B CA 1
ATOM 1527 C C . ILE B 1 95 ? 5.502 24.125 48.379 1.00 57.57 95 ILE B C 1
ATOM 1528 O O . ILE B 1 95 ? 5.477 25.001 49.191 1.00 57.65 95 ILE B O 1
ATOM 1533 N N . LYS B 1 96 ? 4.576 23.206 48.347 1.00 58.46 96 LYS B N 1
ATOM 1534 C CA . LYS B 1 96 ? 3.350 23.367 49.048 1.00 59.39 96 LYS B CA 1
ATOM 1535 C C . LYS B 1 96 ? 2.830 21.996 49.339 1.00 59.47 96 LYS B C 1
ATOM 1536 O O . LYS B 1 96 ? 1.746 21.659 48.907 1.00 60.76 96 LYS B O 1
ATOM 1542 N N . GLY B 1 97 ? 3.598 21.165 50.011 1.00 59.46 97 GLY B N 1
ATOM 1543 C CA . GLY B 1 97 ? 3.173 19.798 50.230 1.00 59.88 97 GLY B CA 1
ATOM 1544 C C . GLY B 1 97 ? 4.268 18.807 49.921 1.00 60.47 97 GLY B C 1
ATOM 1545 O O . GLY B 1 97 ? 5.210 19.128 49.181 1.00 59.20 97 GLY B O 1
ATOM 1546 N N . GLY B 1 98 ? 4.135 17.602 50.514 1.00 61.40 98 GLY B N 1
ATOM 1547 C CA . GLY B 1 98 ? 5.030 16.458 50.235 1.00 61.42 98 GLY B CA 1
ATOM 1548 C C . GLY B 1 98 ? 5.315 15.412 51.322 1.00 61.57 98 GLY B C 1
ATOM 1549 O O . GLY B 1 98 ? 4.559 15.258 52.273 1.00 61.22 98 GLY B O 1
ATOM 1550 N N . ASN B 1 99 ? 6.409 14.663 51.106 1.00 62.30 99 ASN B N 1
ATOM 1551 C CA . ASN B 1 99 ? 7.027 13.754 52.075 1.00 62.56 99 ASN B CA 1
ATOM 1552 C C . ASN B 1 99 ? 7.514 14.660 53.184 1.00 63.46 99 ASN B C 1
ATOM 1553 O O . ASN B 1 99 ? 8.625 15.281 53.097 1.00 63.08 99 ASN B O 1
ATOM 1558 N N . LEU B 1 100 ? 6.632 14.774 54.187 1.00 63.62 100 LEU B N 1
ATOM 1559 C CA . LEU B 1 100 ? 6.927 15.476 55.404 1.00 63.64 100 LEU B CA 1
ATOM 1560 C C . LEU B 1 100 ? 8.390 15.163 55.792 1.00 63.75 100 LEU B C 1
ATOM 1561 O O . LEU B 1 100 ? 9.210 16.076 55.961 1.00 63.77 100 LEU B O 1
ATOM 1566 N N . LYS B 1 101 ? 8.737 13.884 55.840 1.00 63.60 101 LYS B N 1
ATOM 1567 C CA . LYS B 1 101 ? 10.134 13.502 55.980 1.00 64.02 101 LYS B CA 1
ATOM 1568 C C . LYS B 1 101 ? 11.118 14.242 55.061 1.00 64.57 101 LYS B C 1
ATOM 1569 O O . LYS B 1 101 ? 12.078 14.807 55.560 1.00 64.92 101 LYS B O 1
ATOM 1575 N N . TYR B 1 102 ? 10.915 14.227 53.730 1.00 64.74 102 TYR B N 1
ATOM 1576 C CA . TYR B 1 102 ? 11.876 14.890 52.772 1.00 64.51 102 TYR B CA 1
ATOM 1577 C C . TYR B 1 102 ? 12.061 16.381 53.107 1.00 64.15 102 TYR B C 1
ATOM 1578 O O . TYR B 1 102 ? 13.181 16.914 53.130 1.00 62.88 102 TYR B O 1
ATOM 1587 N N . LEU B 1 103 ? 10.937 17.032 53.379 1.00 64.40 103 LEU B N 1
ATOM 1588 C CA . LEU B 1 103 ? 10.944 18.445 53.707 1.00 65.37 103 LEU B CA 1
ATOM 1589 C C . LEU B 1 103 ? 11.800 18.746 54.974 1.00 65.75 103 LEU B C 1
ATOM 1590 O O . LEU B 1 103 ? 12.458 19.775 55.091 1.00 64.42 103 LEU B O 1
ATOM 1595 N N . GLU B 1 104 ? 11.772 17.804 55.912 1.00 67.03 104 GLU B N 1
ATOM 1596 C CA . GLU B 1 104 ? 12.592 17.854 57.114 1.00 67.86 104 GLU B CA 1
ATOM 1597 C C . GLU B 1 104 ? 14.063 17.721 56.729 1.00 67.50 104 GLU B C 1
ATOM 1598 O O . GLU B 1 104 ? 14.869 18.561 57.071 1.00 67.42 104 GLU B O 1
ATOM 1604 N N . TRP B 1 105 ? 14.395 16.661 55.998 1.00 67.47 105 TRP B N 1
ATOM 1605 C CA . TRP B 1 105 ? 15.719 16.508 55.439 1.00 67.71 105 TRP B CA 1
ATOM 1606 C C . TRP B 1 105 ? 16.144 17.729 54.634 1.00 67.47 105 TRP B C 1
ATOM 1607 O O . TRP B 1 105 ? 17.315 18.060 54.551 1.00 66.26 105 TRP B O 1
ATOM 1618 N N . LEU B 1 106 ? 15.187 18.363 53.986 1.00 68.48 106 LEU B N 1
ATOM 1619 C CA . LEU B 1 106 ? 15.506 19.505 53.140 1.00 69.12 106 LEU B CA 1
ATOM 1620 C C . LEU B 1 106 ? 16.003 20.626 54.036 1.00 69.18 106 LEU B C 1
ATOM 1621 O O . LEU B 1 106 ? 17.171 21.014 53.953 1.00 68.48 106 LEU B O 1
ATOM 1626 N N . LYS B 1 107 ? 15.076 21.111 54.872 1.00 70.02 107 LYS B N 1
ATOM 1627 C CA . LYS B 1 107 ? 15.311 21.915 56.106 1.00 70.18 107 LYS B CA 1
ATOM 1628 C C . LYS B 1 107 ? 16.635 21.640 56.803 1.00 70.02 107 LYS B C 1
ATOM 1629 O O . LYS B 1 107 ? 17.499 22.518 56.848 1.00 69.64 107 LYS B O 1
ATOM 1635 N N . ASN B 1 108 ? 16.787 20.404 57.287 1.00 69.83 108 ASN B N 1
ATOM 1636 C CA . ASN B 1 108 ? 17.964 19.951 58.024 1.00 70.21 108 ASN B CA 1
ATOM 1637 C C . ASN B 1 108 ? 19.261 19.811 57.238 1.00 70.72 108 ASN B C 1
ATOM 1638 O O . ASN B 1 108 ? 20.184 19.183 57.750 1.00 70.62 108 ASN B O 1
ATOM 1643 N N . SER B 1 109 ? 19.326 20.334 56.001 1.00 71.65 109 SER B N 1
ATOM 1644 C CA . SER B 1 109 ? 20.493 20.177 55.104 1.00 71.75 109 SER B CA 1
ATOM 1645 C C . SER B 1 109 ? 21.004 21.520 54.637 1.00 72.29 109 SER B C 1
ATOM 1646 O O . SER B 1 109 ? 22.027 21.602 53.971 1.00 71.79 109 SER B O 1
ATOM 1649 N N . THR B 1 110 ? 20.295 22.577 55.023 1.00 73.75 110 THR B N 1
ATOM 1650 C CA . THR B 1 110 ? 20.535 23.942 54.547 1.00 74.76 110 THR B CA 1
ATOM 1651 C C . THR B 1 110 ? 20.797 24.937 55.741 1.00 75.73 110 THR B C 1
ATOM 1652 O O . THR B 1 110 ? 20.516 24.622 56.879 1.00 74.56 110 THR B O 1
ATOM 1656 N N . ARG B 1 111 ? 21.323 26.126 55.457 1.00 77.81 111 ARG B N 1
ATOM 1657 C CA . ARG B 1 111 ? 21.416 27.259 56.433 1.00 79.86 111 ARG B CA 1
ATOM 1658 C C . ARG B 1 111 ? 20.052 27.950 56.800 1.00 81.29 111 ARG B C 1
ATOM 1659 O O . ARG B 1 111 ? 18.988 27.496 56.347 1.00 81.34 111 ARG B O 1
ATOM 1667 N N . GLU B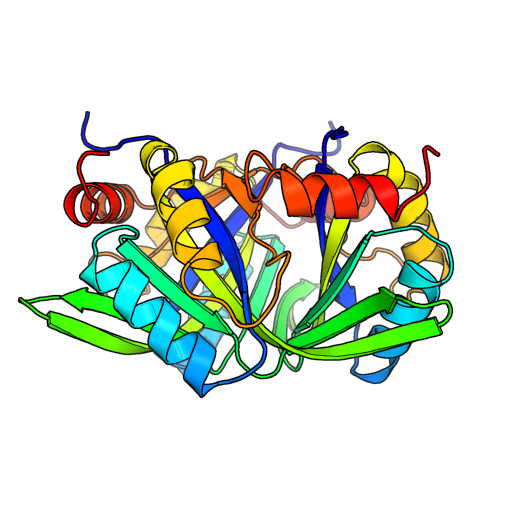 1 112 ? 20.098 29.032 57.611 1.00 82.55 112 GLU B N 1
ATOM 1668 C CA . GLU B 1 112 ? 18.942 30.003 57.830 1.00 83.43 112 GLU B CA 1
ATOM 1669 C C . GLU B 1 112 ? 19.022 31.209 56.846 1.00 84.40 112 GLU B C 1
ATOM 1670 O O . GLU B 1 112 ? 18.072 31.480 56.076 1.00 84.62 112 GLU B O 1
ATOM 1676 N N . SER B 1 113 ? 20.153 31.937 56.950 1.00 85.15 113 SER B N 1
ATOM 1677 C CA . SER B 1 113 ? 20.574 33.045 56.048 1.00 84.95 113 SER B CA 1
ATOM 1678 C C . SER B 1 113 ? 21.689 32.496 55.154 1.00 84.98 113 SER B C 1
ATOM 1679 O O . SER B 1 113 ? 22.003 33.136 54.141 1.00 84.64 113 SER B O 1
ATOM 1683 N N . SER C 1 5 ? -17.609 23.228 40.486 1.00 72.90 5 SER C N 1
ATOM 1684 C CA . SER C 1 5 ? -17.459 23.346 39.005 1.00 72.97 5 SER C CA 1
ATOM 1685 C C . SER C 1 5 ? -16.808 22.040 38.429 1.00 72.94 5 SER C C 1
ATOM 1686 O O . SER C 1 5 ? -17.141 20.914 38.904 1.00 72.75 5 SER C O 1
ATOM 1689 N N . THR C 1 6 ? -15.881 22.169 37.453 1.00 71.59 6 THR C N 1
ATOM 1690 C CA . THR C 1 6 ? -15.465 20.993 36.703 1.00 70.35 6 THR C CA 1
ATOM 1691 C C . THR C 1 6 ? -14.233 20.219 37.178 1.00 68.90 6 THR C C 1
ATOM 1692 O O . THR C 1 6 ? -13.962 19.220 36.527 1.00 68.92 6 THR C O 1
ATOM 1696 N N . THR C 1 7 ? -13.418 20.617 38.185 1.00 67.36 7 THR C N 1
ATOM 1697 C CA . THR C 1 7 ? -12.212 21.525 38.158 1.00 65.75 7 THR C CA 1
ATOM 1698 C C . THR C 1 7 ? -11.655 21.719 39.580 1.00 64.96 7 THR C C 1
ATOM 1699 O O . THR C 1 7 ? -11.496 22.838 40.107 1.00 65.76 7 THR C O 1
ATOM 1703 N N . VAL C 1 8 ? -11.352 20.596 40.206 1.00 63.35 8 VAL C N 1
ATOM 1704 C CA . VAL C 1 8 ? -10.752 20.631 41.531 1.00 62.46 8 VAL C CA 1
ATOM 1705 C C . VAL C 1 8 ? -9.345 21.235 41.505 1.00 60.83 8 VAL C C 1
ATOM 1706 O O . VAL C 1 8 ? -8.656 21.135 40.501 1.00 60.66 8 VAL C O 1
ATOM 1710 N N . PRO C 1 9 ? -8.925 21.914 42.590 1.00 59.37 9 PRO C N 1
ATOM 1711 C CA . PRO C 1 9 ? -7.488 22.245 42.773 1.00 59.05 9 PRO C CA 1
ATOM 1712 C C . PRO C 1 9 ? -6.470 21.094 42.519 1.00 57.73 9 PRO C C 1
ATOM 1713 O O . PRO C 1 9 ? -6.641 19.963 43.015 1.00 56.87 9 PRO C O 1
ATOM 1717 N N . SER C 1 10 ? -5.417 21.447 41.778 1.00 56.63 10 SER C N 1
ATOM 1718 C CA . SER C 1 10 ? -4.439 20.489 41.295 1.00 56.28 10 SER C CA 1
ATOM 1719 C C . SER C 1 10 ? -3.008 20.816 41.690 1.00 54.74 10 SER C C 1
ATOM 1720 O O . SER C 1 10 ? -2.693 21.895 42.132 1.00 54.17 10 SER C O 1
ATOM 1723 N N . ILE C 1 11 ? -2.131 19.869 41.445 1.00 53.68 11 ILE C N 1
ATOM 1724 C CA . ILE C 1 11 ? -0.734 20.078 41.710 1.00 53.00 11 ILE C CA 1
ATOM 1725 C C . ILE C 1 11 ? 0.123 19.363 40.711 1.00 51.81 11 ILE C C 1
ATOM 1726 O O . ILE C 1 11 ? -0.369 18.581 39.952 1.00 51.20 11 ILE C O 1
ATOM 1731 N N . VAL C 1 12 ? 1.400 19.683 40.706 1.00 50.89 12 VAL C N 1
ATOM 1732 C CA . VAL C 1 12 ? 2.389 18.982 39.916 1.00 51.08 12 VAL C CA 1
ATOM 1733 C C . VAL C 1 12 ? 3.369 18.403 40.914 1.00 50.89 12 VAL C C 1
ATOM 1734 O O . VAL C 1 12 ? 3.984 19.184 41.665 1.00 51.46 12 VAL C O 1
ATOM 1738 N N . VAL C 1 13 ? 3.587 17.101 40.926 1.00 49.48 13 VAL C N 1
ATOM 1739 C CA . VAL C 1 13 ? 4.401 16.560 41.985 1.00 49.76 13 VAL C CA 1
ATOM 1740 C C . VAL C 1 13 ? 5.697 16.033 41.430 1.00 50.03 13 VAL C C 1
ATOM 1741 O O . VAL C 1 13 ? 5.674 15.219 40.542 1.00 50.91 13 VAL C O 1
ATOM 1745 N N . TYR C 1 14 ? 6.832 16.462 41.933 1.00 50.58 14 TYR C N 1
ATOM 1746 C CA . TYR C 1 14 ? 8.085 15.927 41.434 1.00 51.79 14 TYR C CA 1
ATOM 1747 C C . TYR C 1 14 ? 8.404 14.753 42.326 1.00 52.59 14 TYR C C 1
ATOM 1748 O O . TYR C 1 14 ? 8.139 14.836 43.524 1.00 52.97 14 TYR C O 1
ATOM 1757 N N . VAL C 1 15 ? 8.964 13.677 41.741 1.00 52.29 15 VAL C N 1
ATOM 1758 C CA . VAL C 1 15 ? 9.431 12.501 42.465 1.00 51.64 15 VAL C CA 1
ATOM 1759 C C . VAL C 1 15 ? 10.576 11.995 41.704 1.00 52.19 15 VAL C C 1
ATOM 1760 O O . VAL C 1 15 ? 10.456 11.850 40.521 1.00 52.71 15 VAL C O 1
ATOM 1764 N N . THR C 1 16 ? 11.668 11.643 42.357 1.00 52.91 16 THR C N 1
ATOM 1765 C CA . THR C 1 16 ? 12.834 11.171 41.606 1.00 53.06 16 THR C CA 1
ATOM 1766 C C . THR C 1 16 ? 13.022 9.674 41.928 1.00 53.27 16 THR C C 1
ATOM 1767 O O . THR C 1 16 ? 12.568 9.178 42.976 1.00 53.70 16 THR C O 1
ATOM 1771 N N . VAL C 1 17 ? 13.671 8.947 41.033 1.00 52.79 17 VAL C N 1
ATOM 1772 C CA . VAL C 1 17 ? 13.848 7.528 41.228 1.00 53.06 17 VAL C CA 1
ATOM 1773 C C . VAL C 1 17 ? 15.215 7.123 40.716 1.00 53.46 17 VAL C C 1
ATOM 1774 O O . VAL C 1 17 ? 15.758 7.794 39.879 1.00 54.66 17 VAL C O 1
ATOM 1778 N N . PRO C 1 18 ? 15.756 5.999 41.173 1.00 53.40 18 PRO C N 1
ATOM 1779 C CA . PRO C 1 18 ? 17.121 5.683 40.843 1.00 53.10 18 PRO C CA 1
ATOM 1780 C C . PRO C 1 18 ? 17.342 5.225 39.430 1.00 53.14 18 PRO C C 1
ATOM 1781 O O . PRO C 1 18 ? 18.438 5.405 38.890 1.00 53.98 18 PRO C O 1
ATOM 1785 N N . ASN C 1 19 ? 16.352 4.608 38.813 1.00 52.53 19 ASN C N 1
ATOM 1786 C CA . ASN C 1 19 ? 16.619 4.037 37.492 1.00 52.21 19 ASN C CA 1
ATOM 1787 C C . ASN C 1 19 ? 15.409 4.088 36.535 1.00 51.33 19 ASN C C 1
ATOM 1788 O O . ASN C 1 19 ? 14.328 4.495 36.903 1.00 51.12 19 ASN C O 1
ATOM 1793 N N . LYS C 1 20 ? 15.635 3.714 35.294 1.00 50.82 20 LYS C N 1
ATOM 1794 C CA . LYS C 1 20 ? 14.608 3.693 34.277 1.00 51.47 20 LYS C CA 1
ATOM 1795 C C . LYS C 1 20 ? 13.457 2.761 34.625 1.00 50.86 20 LYS C C 1
ATOM 1796 O O . LYS C 1 20 ? 12.307 3.190 34.563 1.00 50.63 20 LYS C O 1
ATOM 1802 N N . GLU C 1 21 ? 13.742 1.519 35.023 1.00 50.80 21 GLU C N 1
ATOM 1803 C CA . GLU C 1 21 ? 12.661 0.565 35.241 1.00 51.06 21 GLU C CA 1
ATOM 1804 C C . GLU C 1 21 ? 11.799 1.095 36.319 1.00 50.82 21 GLU C C 1
ATOM 1805 O O . GLU C 1 21 ? 10.580 1.086 36.191 1.00 52.04 21 GLU C O 1
ATOM 1811 N N . ALA C 1 22 ? 12.427 1.588 37.379 1.00 50.83 22 ALA C N 1
ATOM 1812 C CA . ALA C 1 22 ? 11.703 2.060 38.592 1.00 50.52 22 ALA C CA 1
ATOM 1813 C C . ALA C 1 22 ? 10.685 3.115 38.223 1.00 50.30 22 ALA C C 1
ATOM 1814 O O . ALA C 1 22 ? 9.494 2.990 38.568 1.00 50.43 22 ALA C O 1
ATOM 1816 N N . GLY C 1 23 ? 11.181 4.115 37.487 1.00 49.38 23 GLY C N 1
ATOM 1817 C CA . GLY C 1 23 ? 10.381 5.176 36.936 1.00 49.16 23 GLY C CA 1
ATOM 1818 C C . GLY C 1 23 ? 9.187 4.652 36.183 1.00 48.90 23 GLY C C 1
ATOM 1819 O O . GLY C 1 23 ? 8.054 5.126 36.409 1.00 47.85 23 GLY C O 1
ATOM 1820 N N . LYS C 1 24 ? 9.417 3.682 35.285 1.00 48.73 24 LYS C N 1
ATOM 1821 C CA . LYS C 1 24 ? 8.304 3.242 34.450 1.00 48.87 24 LYS C CA 1
ATOM 1822 C C . LYS C 1 24 ? 7.292 2.483 35.280 1.00 48.62 24 LYS C C 1
ATOM 1823 O O . LYS C 1 24 ? 6.089 2.650 35.055 1.00 48.37 24 LYS C O 1
ATOM 1829 N N . ARG C 1 25 ? 7.760 1.742 36.287 1.00 48.09 25 ARG C N 1
ATOM 1830 C CA . ARG C 1 25 ? 6.859 0.975 37.128 1.00 48.02 25 ARG C CA 1
ATOM 1831 C C . ARG C 1 25 ? 6.100 1.888 38.061 1.00 47.72 25 ARG C C 1
ATOM 1832 O O . ARG C 1 25 ? 4.926 1.739 38.241 1.00 47.86 25 ARG C O 1
ATOM 1840 N N . LEU C 1 26 ? 6.758 2.867 38.650 1.00 47.99 26 LEU C N 1
ATOM 1841 C CA . LEU C 1 26 ? 6.055 3.801 39.524 1.00 47.77 26 LEU C CA 1
ATOM 1842 C C . LEU C 1 26 ? 4.965 4.585 38.771 1.00 47.59 26 LEU C C 1
ATOM 1843 O O . LEU C 1 26 ? 3.855 4.810 39.277 1.00 47.60 26 LEU C O 1
ATOM 1848 N N . ALA C 1 27 ? 5.289 5.025 37.561 1.00 47.27 27 ALA C N 1
ATOM 1849 C CA . ALA C 1 27 ? 4.318 5.746 36.745 1.00 46.77 27 ALA C CA 1
ATOM 1850 C C . ALA C 1 27 ? 3.084 4.824 36.518 1.00 46.56 27 ALA C C 1
ATOM 1851 O O . ALA C 1 27 ? 1.955 5.281 36.530 1.00 46.25 27 ALA C O 1
ATOM 1853 N N . GLY C 1 28 ? 3.308 3.519 36.356 1.00 46.48 28 GLY C N 1
ATOM 1854 C CA . GLY C 1 28 ? 2.219 2.564 36.116 1.00 46.49 28 GLY C CA 1
ATOM 1855 C C . GLY C 1 28 ? 1.279 2.380 37.302 1.00 46.27 28 GLY C C 1
ATOM 1856 O O . GLY C 1 28 ? 0.063 2.451 37.180 1.00 45.66 28 GLY C O 1
ATOM 1857 N N . SER C 1 29 ? 1.848 2.151 38.462 1.00 46.64 29 SER C N 1
ATOM 1858 C CA . SER C 1 29 ? 1.057 2.030 39.666 1.00 47.21 29 SER C CA 1
ATOM 1859 C C . SER C 1 29 ? 0.345 3.352 39.982 1.00 47.56 29 SER C C 1
ATOM 1860 O O . SER C 1 29 ? -0.858 3.343 40.315 1.00 48.26 29 SER C O 1
ATOM 1863 N N . ILE C 1 30 ? 1.035 4.485 39.850 1.00 46.84 30 ILE C N 1
ATOM 1864 C CA . ILE C 1 30 ? 0.365 5.768 40.093 1.00 46.49 30 ILE C CA 1
ATOM 1865 C C . ILE C 1 30 ? -0.925 5.976 39.254 1.00 46.72 30 ILE C C 1
ATOM 1866 O O . ILE C 1 30 ? -2.004 6.283 39.761 1.00 45.94 30 ILE C O 1
ATOM 1871 N N . ILE C 1 31 ? -0.773 5.767 37.961 1.00 47.75 31 ILE C N 1
ATOM 1872 C CA . ILE C 1 31 ? -1.823 5.902 36.979 1.00 48.44 31 ILE C CA 1
ATOM 1873 C C . ILE C 1 31 ? -2.917 4.823 37.066 1.00 49.57 31 ILE C C 1
ATOM 1874 O O . ILE C 1 31 ? -4.120 5.117 36.852 1.00 48.69 31 ILE C O 1
ATOM 1879 N N . SER C 1 32 ? -2.489 3.568 37.308 1.00 51.05 32 SER C N 1
ATOM 1880 C CA . SER C 1 32 ? -3.419 2.426 37.447 1.00 51.48 32 SER C CA 1
ATOM 1881 C C . SER C 1 32 ? -4.194 2.624 38.697 1.00 52.23 32 SER C C 1
ATOM 1882 O O . SER C 1 32 ? -5.395 2.547 38.658 1.00 52.86 32 SER C O 1
ATOM 1885 N N . GLU C 1 33 ? -3.520 2.883 39.811 1.00 52.71 33 GLU C N 1
ATOM 1886 C CA . GLU C 1 33 ? -4.250 3.097 41.056 1.00 53.73 33 GLU C CA 1
ATOM 1887 C C . GLU C 1 33 ? -5.052 4.387 40.985 1.00 53.36 33 GLU C C 1
ATOM 1888 O O . GLU C 1 33 ? -5.687 4.757 41.936 1.00 53.92 33 GLU C O 1
ATOM 1894 N N . LYS C 1 34 ? -5.025 5.086 39.865 1.00 53.28 34 LYS C N 1
ATOM 1895 C CA . LYS C 1 34 ? -5.859 6.294 39.688 1.00 53.34 34 LYS C CA 1
ATOM 1896 C C . LYS C 1 34 ? -5.515 7.452 40.632 1.00 52.97 34 LYS C C 1
ATOM 1897 O O . LYS C 1 34 ? -6.337 8.332 40.829 1.00 52.49 34 LYS C O 1
ATOM 1903 N N . LEU C 1 35 ? -4.272 7.462 41.136 1.00 52.92 35 LEU C N 1
ATOM 1904 C CA . LEU C 1 35 ? -3.735 8.564 41.956 1.00 53.07 35 LEU C CA 1
ATOM 1905 C C . LEU C 1 35 ? -3.196 9.794 41.207 1.00 52.52 35 LEU C C 1
ATOM 1906 O O . LEU C 1 35 ? -2.822 10.781 41.840 1.00 52.14 35 LEU C O 1
ATOM 1911 N N . ALA C 1 36 ? -3.073 9.711 39.890 1.00 51.77 36 ALA C N 1
ATOM 1912 C CA . ALA C 1 36 ? -2.702 10.879 39.092 1.00 51.52 36 ALA C CA 1
ATOM 1913 C C . ALA C 1 36 ? -3.284 10.721 37.726 1.00 51.05 36 ALA C C 1
ATOM 1914 O O . ALA C 1 36 ? -3.434 9.605 37.274 1.00 51.27 36 ALA C O 1
ATOM 1916 N N . ALA C 1 37 ? -3.594 11.827 37.062 1.00 50.49 37 ALA C N 1
ATOM 1917 C CA . ALA C 1 37 ? -4.029 11.773 35.689 1.00 50.79 37 ALA C CA 1
ATOM 1918 C C . ALA C 1 37 ? -2.925 11.402 34.699 1.00 50.95 37 ALA C C 1
ATOM 1919 O O . ALA C 1 37 ? -3.211 10.931 33.594 1.00 51.77 37 ALA C O 1
ATOM 1921 N N . CYS C 1 38 ? -1.672 11.585 35.074 1.00 51.48 38 CYS C N 1
ATOM 1922 C CA . CYS C 1 38 ? -0.708 11.795 34.066 1.00 50.38 38 CYS C CA 1
ATOM 1923 C C . CYS C 1 38 ? 0.699 11.989 34.582 1.00 49.01 38 CYS C C 1
ATOM 1924 O O . CYS C 1 38 ? 0.938 12.813 35.431 1.00 47.76 38 CYS C O 1
ATOM 1927 N N . VAL C 1 39 ? 1.643 11.262 34.006 1.00 48.33 39 VAL C N 1
ATOM 1928 C CA . VAL C 1 39 ? 2.986 11.244 34.512 1.00 48.46 39 VAL C CA 1
ATOM 1929 C C . VAL C 1 39 ? 4.016 11.385 33.404 1.00 48.07 39 VAL C C 1
ATOM 1930 O O . VAL C 1 39 ? 4.071 10.554 32.529 1.00 48.10 39 VAL C O 1
ATOM 1934 N N . ASN C 1 40 ? 4.846 12.429 33.473 1.00 47.59 40 ASN C N 1
ATOM 1935 C CA . ASN C 1 40 ? 5.957 12.659 32.543 1.00 46.91 40 ASN C CA 1
ATOM 1936 C C . ASN C 1 40 ? 7.222 12.182 33.200 1.00 46.69 40 ASN C C 1
ATOM 1937 O O . ASN C 1 40 ? 7.456 12.498 34.323 1.00 47.11 40 ASN C O 1
ATOM 1942 N N . ILE C 1 41 ? 8.055 11.433 32.499 1.00 46.81 41 ILE C N 1
ATOM 1943 C CA . ILE C 1 41 ? 9.295 10.874 33.057 1.00 46.43 41 ILE C CA 1
ATOM 1944 C C . ILE C 1 41 ? 10.434 11.526 32.321 1.00 45.57 41 ILE C C 1
ATOM 1945 O O . ILE C 1 41 ? 10.453 11.517 31.121 1.00 44.41 41 ILE C O 1
ATOM 1950 N N . VAL C 1 42 ? 11.377 12.107 33.039 1.00 45.84 42 VAL C N 1
ATOM 1951 C CA . VAL C 1 42 ? 12.463 12.817 32.405 1.00 46.37 42 VAL C CA 1
ATOM 1952 C C . VAL C 1 42 ? 13.682 11.981 32.693 1.00 46.59 42 VAL C C 1
ATOM 1953 O O . VAL C 1 42 ? 14.102 11.870 33.828 1.00 46.83 42 VAL C O 1
ATOM 1957 N N . PRO C 1 43 ? 14.200 11.282 31.685 1.00 47.10 43 PRO C N 1
ATOM 1958 C CA . PRO C 1 43 ? 15.262 10.295 31.903 1.00 47.14 43 PRO C CA 1
ATOM 1959 C C . PRO C 1 43 ? 16.592 10.979 32.142 1.00 47.12 43 PRO C C 1
ATOM 1960 O O . PRO C 1 43 ? 16.609 12.154 32.030 1.00 47.72 43 PRO C O 1
ATOM 1964 N N . GLY C 1 44 ? 17.682 10.277 32.441 1.00 47.40 44 GLY C N 1
ATOM 1965 C CA . GLY C 1 44 ? 19.036 10.886 32.475 1.00 48.11 44 GLY C CA 1
ATOM 1966 C C . GLY C 1 44 ? 19.324 12.156 33.263 1.00 48.97 44 GLY C C 1
ATOM 1967 O O . GLY C 1 44 ? 20.188 12.916 32.899 1.00 49.10 44 GLY C O 1
ATOM 1968 N N . ILE C 1 45 ? 18.572 12.403 34.329 1.00 50.62 45 ILE C N 1
ATOM 1969 C CA . ILE C 1 45 ? 18.886 13.392 35.350 1.00 51.05 45 ILE C CA 1
ATOM 1970 C C . ILE C 1 45 ? 20.193 12.955 36.019 1.00 52.36 45 ILE C C 1
ATOM 1971 O O . ILE C 1 45 ? 20.489 11.782 36.062 1.00 53.11 45 ILE C O 1
ATOM 1976 N N . GLU C 1 46 ? 20.987 13.901 36.502 1.00 53.82 46 GLU C N 1
ATOM 1977 C CA . GLU C 1 46 ? 22.080 13.648 37.457 1.00 54.42 46 GLU C CA 1
ATOM 1978 C C . GLU C 1 46 ? 21.673 14.450 38.730 1.00 54.66 46 GLU C C 1
ATOM 1979 O O . GLU C 1 46 ? 21.180 15.587 38.641 1.00 54.99 46 GLU C O 1
ATOM 1985 N N . SER C 1 47 ? 21.786 13.842 39.912 1.00 55.18 47 SER C N 1
ATOM 1986 C CA . SER C 1 47 ? 21.360 14.503 41.176 1.00 55.24 47 SER C CA 1
ATOM 1987 C C . SER C 1 47 ? 22.516 14.737 42.089 1.00 55.43 47 SER C C 1
ATOM 1988 O O . SER C 1 47 ? 23.399 13.918 42.150 1.00 54.44 47 SER C O 1
ATOM 1991 N N . VAL C 1 48 ? 22.522 15.906 42.735 1.00 56.72 48 VAL C N 1
ATOM 1992 C CA . VAL C 1 48 ? 23.618 16.325 43.617 1.00 57.74 48 VAL C CA 1
ATOM 1993 C C . VAL C 1 48 ? 23.112 16.733 44.988 1.00 58.46 48 VAL C C 1
ATOM 1994 O O . VAL C 1 48 ? 22.206 17.547 45.134 1.00 58.06 48 VAL C O 1
ATOM 1998 N N . TYR C 1 49 ? 23.692 16.109 45.993 1.00 60.40 49 TYR C N 1
ATOM 1999 C CA . TYR C 1 49 ? 23.337 16.384 47.366 1.00 62.72 49 TYR C CA 1
ATOM 2000 C C . TYR C 1 49 ? 24.548 16.080 48.214 1.00 64.80 49 TYR C C 1
ATOM 2001 O O . TYR C 1 49 ? 25.497 15.403 47.757 1.00 64.45 49 TYR C O 1
ATOM 2010 N N . TRP C 1 50 ? 24.474 16.612 49.444 1.00 67.34 50 TRP C N 1
ATOM 2011 C CA . TRP C 1 50 ? 25.477 16.413 50.473 1.00 68.42 50 TRP C CA 1
ATOM 2012 C C . TRP C 1 50 ? 25.005 15.221 51.293 1.00 69.56 50 TRP C C 1
ATOM 2013 O O . TRP C 1 50 ? 23.918 15.272 51.889 1.00 69.22 50 TRP C O 1
ATOM 2024 N N . TRP C 1 51 ? 25.762 14.124 51.242 1.00 71.51 51 TRP C N 1
ATOM 2025 C CA . TRP C 1 51 ? 25.586 13.052 52.236 1.00 72.47 51 TRP C CA 1
ATOM 2026 C C . TRP C 1 51 ? 26.895 12.347 52.610 1.00 73.07 51 TRP C C 1
ATOM 2027 O O . TRP C 1 51 ? 27.812 12.167 51.783 1.00 72.41 51 TRP C O 1
ATOM 2038 N N . GLU C 1 52 ? 26.936 12.052 53.921 1.00 73.18 52 GLU C N 1
ATOM 2039 C CA . GLU C 1 52 ? 28.050 11.485 54.654 1.00 73.45 52 GLU C CA 1
ATOM 2040 C C . GLU C 1 52 ? 29.289 12.236 54.377 1.00 73.03 52 GLU C C 1
ATOM 2041 O O . GLU C 1 52 ? 30.312 11.664 54.086 1.00 72.94 52 GLU C O 1
ATOM 2047 N N . GLY C 1 53 ? 29.163 13.553 54.448 1.00 73.23 53 GLY C N 1
ATOM 2048 C CA . GLY C 1 53 ? 30.302 14.428 54.595 1.00 73.25 53 GLY C CA 1
ATOM 2049 C C . GLY C 1 53 ? 31.030 14.720 53.323 1.00 73.63 53 GLY C C 1
ATOM 2050 O O . GLY C 1 53 ? 31.929 15.546 53.312 1.00 73.68 53 GLY C O 1
ATOM 2051 N N . LYS C 1 54 ? 30.690 14.021 52.251 1.00 74.25 54 LYS C N 1
ATOM 2052 C CA . LYS C 1 54 ? 31.104 14.487 50.924 1.00 74.58 54 LYS C CA 1
ATOM 2053 C C . LYS C 1 54 ? 29.900 15.098 50.107 1.00 74.01 54 LYS C C 1
ATOM 2054 O O . LYS C 1 54 ? 28.804 15.347 50.640 1.00 74.25 54 LYS C O 1
ATOM 2060 N N . VAL C 1 55 ? 30.147 15.408 48.844 1.00 73.00 55 VAL C N 1
ATOM 2061 C CA . VAL C 1 55 ? 29.098 15.710 47.892 1.00 71.95 55 VAL C CA 1
ATOM 2062 C C . VAL C 1 55 ? 28.873 14.446 47.086 1.00 71.33 55 VAL C C 1
ATOM 2063 O O . VAL C 1 55 ? 29.811 13.912 46.443 1.00 71.15 55 VAL C O 1
ATOM 2067 N N . GLN C 1 56 ? 27.614 13.993 47.113 1.00 70.49 56 GLN C N 1
ATOM 2068 C CA . GLN C 1 56 ? 27.167 12.812 46.384 1.00 69.17 56 GLN C CA 1
ATOM 2069 C C . GLN C 1 56 ? 26.572 13.207 45.057 1.00 67.84 56 GLN C C 1
ATOM 2070 O O . GLN C 1 56 ? 26.089 14.326 44.935 1.00 67.81 56 GLN C O 1
ATOM 2076 N N . THR C 1 57 ? 26.674 12.330 44.055 1.00 66.11 57 THR C N 1
ATOM 2077 C CA . THR C 1 57 ? 26.021 12.562 42.749 1.00 65.05 57 THR C CA 1
ATOM 2078 C C . THR C 1 57 ? 25.495 11.258 42.168 1.00 64.06 57 THR C C 1
ATOM 2079 O O . THR C 1 57 ? 26.247 10.316 42.027 1.00 64.59 57 THR C O 1
ATOM 2083 N N . ASP C 1 58 ? 24.216 11.214 41.804 1.00 62.80 58 ASP C N 1
ATOM 2084 C CA . ASP C 1 58 ? 23.572 9.990 41.388 1.00 61.60 58 ASP C CA 1
ATOM 2085 C C . ASP C 1 58 ? 22.772 10.174 40.154 1.00 60.61 58 ASP C C 1
ATOM 2086 O O . ASP C 1 58 ? 22.081 11.171 40.039 1.00 60.61 58 ASP C O 1
ATOM 2091 N N . ALA C 1 59 ? 22.816 9.166 39.273 1.00 59.25 59 ALA C N 1
ATOM 2092 C CA . ALA C 1 59 ? 21.919 9.048 38.131 1.00 57.67 59 ALA C CA 1
ATOM 2093 C C . ALA C 1 59 ? 20.463 8.738 38.526 1.00 56.81 59 ALA C C 1
ATOM 2094 O O . ALA C 1 59 ? 20.186 7.740 39.121 1.00 56.92 59 ALA C O 1
ATOM 2096 N N . GLU C 1 60 ? 19.529 9.606 38.173 1.00 56.34 60 GLU C N 1
ATOM 2097 C CA . GLU C 1 60 ? 18.137 9.425 38.523 1.00 55.59 60 GLU C CA 1
ATOM 2098 C C . GLU C 1 60 ? 17.185 9.850 37.402 1.00 53.96 60 GLU C C 1
ATOM 2099 O O . GLU C 1 60 ? 17.624 10.329 36.373 1.00 52.93 60 GLU C O 1
ATOM 2105 N N . GLU C 1 61 ? 15.890 9.673 37.626 1.00 52.47 61 GLU C N 1
ATOM 2106 C CA . GLU C 1 61 ? 14.868 10.077 36.675 1.00 53.01 61 GLU C CA 1
ATOM 2107 C C . GLU C 1 61 ? 13.843 10.844 37.415 1.00 51.11 61 GLU C C 1
ATOM 2108 O O . GLU C 1 61 ? 13.604 10.544 38.573 1.00 53.01 61 GLU C O 1
ATOM 2114 N N . LEU C 1 62 ? 13.199 11.793 36.757 1.00 48.13 62 LEU C N 1
ATOM 2115 C CA . LEU C 1 62 ? 12.323 12.699 37.441 1.00 46.57 62 LEU C CA 1
ATOM 2116 C C . LEU C 1 62 ? 10.944 12.305 37.024 1.00 45.64 62 LEU C C 1
ATOM 2117 O O . LEU C 1 62 ? 10.745 12.075 35.888 1.00 46.49 62 LEU C O 1
ATOM 2122 N N . LEU C 1 63 ? 9.983 12.199 37.910 1.00 44.74 63 LEU C N 1
ATOM 2123 C CA . LEU C 1 63 ? 8.614 12.022 37.459 1.00 44.81 63 LEU C CA 1
ATOM 2124 C C . LEU C 1 63 ? 7.869 13.276 37.741 1.00 43.73 63 LEU C C 1
ATOM 2125 O O . LEU C 1 63 ? 7.955 13.766 38.816 1.00 44.05 63 LEU C O 1
ATOM 2130 N N . ILE C 1 64 ? 7.102 13.749 36.782 1.00 43.34 64 ILE C N 1
ATOM 2131 C CA . ILE C 1 64 ? 6.327 14.940 36.915 1.00 43.85 64 ILE C CA 1
ATOM 2132 C C . ILE C 1 64 ? 4.891 14.464 36.852 1.00 44.46 64 ILE C C 1
ATOM 2133 O O . ILE C 1 64 ? 4.433 13.894 35.846 1.00 44.48 64 ILE C O 1
ATOM 2138 N N . ILE C 1 65 ? 4.168 14.675 37.947 1.00 45.19 65 ILE C N 1
ATOM 2139 C CA . ILE C 1 65 ? 2.901 13.977 38.157 1.00 44.99 65 ILE C CA 1
ATO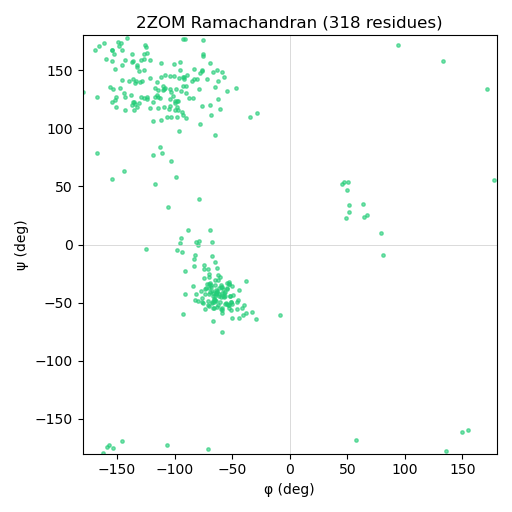M 2140 C C . ILE C 1 65 ? 1.778 14.977 38.261 1.00 46.09 65 ILE C C 1
ATOM 2141 O O . ILE C 1 65 ? 1.694 15.725 39.190 1.00 46.69 65 ILE C O 1
ATOM 2146 N N . LYS C 1 66 ? 0.958 15.084 37.259 1.00 47.82 66 LYS C N 1
ATOM 2147 C CA . LYS C 1 66 ? -0.126 16.019 37.353 1.00 49.68 66 LYS C CA 1
ATOM 2148 C C . LYS C 1 66 ? -1.247 15.291 38.100 1.00 50.18 66 LYS C C 1
ATOM 2149 O O . LYS C 1 66 ? -1.608 14.192 37.736 1.00 49.91 66 LYS C O 1
ATOM 2155 N N . THR C 1 67 ? -1.752 15.892 39.176 1.00 51.54 67 THR C N 1
ATOM 2156 C CA . THR C 1 67 ? -2.849 15.325 39.970 1.00 52.20 67 THR C CA 1
ATOM 2157 C C . THR C 1 67 ? -3.521 16.351 40.856 1.00 53.68 67 THR C C 1
ATOM 2158 O O . THR C 1 67 ? -3.163 17.533 40.874 1.00 53.98 67 THR C O 1
ATOM 2162 N N . ARG C 1 68 ? -4.504 15.857 41.598 1.00 55.50 68 ARG C N 1
ATOM 2163 C CA . ARG C 1 68 ? -5.220 16.631 42.622 1.00 56.35 68 ARG C CA 1
ATOM 2164 C C . ARG C 1 68 ? -4.443 16.822 43.891 1.00 56.64 68 ARG C C 1
ATOM 2165 O O . ARG C 1 68 ? -3.693 15.950 44.312 1.00 56.25 68 ARG C O 1
ATOM 2173 N N . GLU C 1 69 ? -4.718 17.954 44.525 1.00 57.69 69 GLU C N 1
ATOM 2174 C CA . GLU C 1 69 ? -4.171 18.315 45.831 1.00 58.01 69 GLU C CA 1
ATOM 2175 C C . GLU C 1 69 ? -4.681 17.356 46.866 1.00 56.90 69 GLU C C 1
ATOM 2176 O O . GLU C 1 69 ? -3.896 16.876 47.660 1.00 56.17 69 GLU C O 1
ATOM 2182 N N . SER C 1 70 ? -5.993 17.074 46.795 1.00 56.95 70 SER C N 1
ATOM 2183 C CA . SER C 1 70 ? -6.659 15.963 47.501 1.00 57.26 70 SER C CA 1
ATOM 2184 C C . SER C 1 70 ? -5.737 14.745 47.638 1.00 57.95 70 SER C C 1
ATOM 2185 O O . SER C 1 70 ? -5.437 14.291 48.764 1.00 59.91 70 SER C O 1
ATOM 2188 N N . LEU C 1 71 ? -5.258 14.226 46.507 1.00 57.55 71 LEU C N 1
ATOM 2189 C CA . LEU C 1 71 ? -4.549 12.958 46.515 1.00 56.73 71 LEU C CA 1
ATOM 2190 C C . LEU C 1 71 ? -3.118 13.095 46.952 1.00 55.78 71 LEU C C 1
ATOM 2191 O O . LEU C 1 71 ? -2.456 12.090 47.043 1.00 55.46 71 LEU C O 1
ATOM 2196 N N . LEU C 1 72 ? -2.628 14.290 47.273 1.00 55.20 72 LEU C N 1
ATOM 2197 C CA . LEU C 1 72 ? -1.207 14.403 47.654 1.00 56.26 72 LEU C CA 1
ATOM 2198 C C . LEU C 1 72 ? -0.805 13.431 48.773 1.00 57.19 72 LEU C C 1
ATOM 2199 O O . LEU C 1 72 ? 0.329 12.940 48.839 1.00 57.18 72 LEU C O 1
ATOM 2204 N N . ASP C 1 73 ? -1.752 13.147 49.653 1.00 59.16 73 ASP C N 1
ATOM 2205 C CA . ASP C 1 73 ? -1.513 12.231 50.752 1.00 59.82 73 ASP C CA 1
ATOM 2206 C C . ASP C 1 73 ? -1.469 10.793 50.234 1.00 60.43 73 ASP C C 1
ATOM 2207 O O . ASP C 1 73 ? -0.472 10.072 50.449 1.00 60.58 73 ASP C O 1
ATOM 2212 N N . ALA C 1 74 ? -2.544 10.382 49.552 1.00 60.58 74 ALA C N 1
ATOM 2213 C CA . ALA C 1 74 ? -2.587 9.048 48.969 1.00 60.55 74 ALA C CA 1
ATOM 2214 C C . ALA C 1 74 ? -1.360 8.814 48.050 1.00 61.12 74 ALA C C 1
ATOM 2215 O O . ALA C 1 74 ? -0.757 7.717 48.063 1.00 62.07 74 ALA C O 1
ATOM 2217 N N . LEU C 1 75 ? -0.954 9.843 47.304 1.00 60.92 75 LEU C N 1
ATOM 2218 C CA . LEU C 1 75 ? 0.208 9.729 46.412 1.00 60.78 75 LEU C CA 1
ATOM 2219 C C . LEU C 1 75 ? 1.506 9.521 47.190 1.00 60.63 75 LEU C C 1
ATOM 2220 O O . LEU C 1 75 ? 2.328 8.643 46.851 1.00 60.02 75 LEU C O 1
ATOM 2225 N N . THR C 1 76 ? 1.685 10.353 48.223 1.00 60.36 76 THR C N 1
ATOM 2226 C CA . THR C 1 76 ? 2.940 10.402 48.948 1.00 60.63 76 THR C CA 1
ATOM 2227 C C . THR C 1 76 ? 3.121 9.094 49.658 1.00 60.91 76 THR C C 1
ATOM 2228 O O . THR C 1 76 ? 4.224 8.529 49.677 1.00 60.40 76 THR C O 1
ATOM 2232 N N . GLU C 1 77 ? 2.014 8.613 50.221 1.00 61.75 77 GLU C N 1
ATOM 2233 C CA . GLU C 1 77 ? 1.949 7.264 50.796 1.00 62.82 77 GLU C CA 1
ATOM 2234 C C . GLU C 1 77 ? 2.494 6.305 49.751 1.00 61.57 77 GLU C C 1
ATOM 2235 O O . GLU C 1 77 ? 3.539 5.670 49.938 1.00 60.93 77 GLU C O 1
ATOM 2241 N N . HIS C 1 78 ? 1.770 6.261 48.634 1.00 60.64 78 HIS C N 1
ATOM 2242 C CA . HIS C 1 78 ? 2.069 5.368 47.563 1.00 59.94 78 HIS C CA 1
ATOM 2243 C C . HIS C 1 78 ? 3.536 5.420 47.076 1.00 59.79 78 HIS C C 1
ATOM 2244 O O . HIS C 1 78 ? 4.159 4.370 46.841 1.00 60.32 78 HIS C O 1
ATOM 2251 N N . VAL C 1 79 ? 4.109 6.602 46.910 1.00 58.73 79 VAL C N 1
ATOM 2252 C CA . VAL C 1 79 ? 5.511 6.632 46.520 1.00 58.36 79 VAL C CA 1
ATOM 2253 C C . VAL C 1 79 ? 6.386 5.886 47.525 1.00 57.84 79 VAL C C 1
ATOM 2254 O O . VAL C 1 79 ? 7.219 5.104 47.111 1.00 57.23 79 VAL C O 1
ATOM 2258 N N . LYS C 1 80 ? 6.180 6.114 48.832 1.00 58.20 80 LYS C N 1
ATOM 2259 C CA . LYS C 1 80 ? 7.021 5.524 49.923 1.00 58.08 80 LYS C CA 1
ATOM 2260 C C . LYS C 1 80 ? 6.916 3.998 49.957 1.00 57.03 80 LYS C C 1
ATOM 2261 O O . LYS C 1 80 ? 7.923 3.304 49.937 1.00 56.18 80 LYS C O 1
ATOM 2267 N N . ALA C 1 81 ? 5.682 3.509 50.035 1.00 56.66 81 ALA C N 1
ATOM 2268 C CA . ALA C 1 81 ? 5.345 2.116 49.835 1.00 56.91 81 ALA C CA 1
ATOM 2269 C C . ALA C 1 81 ? 6.110 1.500 48.674 1.00 57.22 81 ALA C C 1
ATOM 2270 O O . ALA C 1 81 ? 6.803 0.490 48.835 1.00 57.87 81 ALA C O 1
ATOM 2272 N N . ASN C 1 82 ? 6.019 2.109 47.500 1.00 57.62 82 ASN C N 1
ATOM 2273 C CA . ASN C 1 82 ? 6.774 1.628 46.352 1.00 57.96 82 ASN C CA 1
ATOM 2274 C C . ASN C 1 82 ? 8.102 2.340 45.988 1.00 58.16 82 ASN C C 1
ATOM 2275 O O . ASN C 1 82 ? 8.226 2.778 44.877 1.00 58.67 82 ASN C O 1
ATOM 2280 N N . HIS C 1 83 ? 9.114 2.427 46.848 1.00 59.01 83 HIS C N 1
ATOM 2281 C CA . HIS C 1 83 ? 10.319 3.205 46.473 1.00 60.21 83 HIS C CA 1
ATOM 2282 C C . HIS C 1 83 ? 11.627 2.727 47.109 1.00 61.11 83 HIS C C 1
ATOM 2283 O O . HIS C 1 83 ? 11.750 2.609 48.314 1.00 61.17 83 HIS C O 1
ATOM 2290 N N . GLU C 1 84 ? 12.624 2.474 46.286 1.00 63.49 84 GLU C N 1
ATOM 2291 C CA . GLU C 1 84 ? 13.890 1.911 46.784 1.00 65.01 84 GLU C CA 1
ATOM 2292 C C . GLU C 1 84 ? 14.450 2.730 47.960 1.00 65.51 84 GLU C C 1
ATOM 2293 O O . GLU C 1 84 ? 14.845 2.158 48.935 1.00 65.96 84 GLU C O 1
ATOM 2299 N N . TYR C 1 85 ? 14.452 4.054 47.871 1.00 66.39 85 TYR C N 1
ATOM 2300 C CA . TYR C 1 85 ? 14.917 4.901 48.960 1.00 67.04 85 TYR C CA 1
ATOM 2301 C C . TYR C 1 85 ? 13.995 4.894 50.195 1.00 67.56 85 TYR C C 1
ATOM 2302 O O . TYR C 1 85 ? 12.782 4.675 50.083 1.00 66.52 85 TYR C O 1
ATOM 2311 N N . ASP C 1 86 ? 14.598 5.223 51.350 1.00 68.50 86 ASP C N 1
ATOM 2312 C CA . ASP C 1 86 ? 13.891 5.409 52.643 1.00 68.84 86 ASP C CA 1
ATOM 2313 C C . ASP C 1 86 ? 13.162 6.730 52.718 1.00 68.62 86 ASP C C 1
ATOM 2314 O O . ASP C 1 86 ? 12.018 6.748 53.136 1.00 68.56 86 ASP C O 1
ATOM 2319 N N . VAL C 1 87 ? 13.831 7.822 52.323 1.00 68.51 87 VAL C N 1
ATOM 2320 C CA . VAL C 1 87 ? 13.227 9.182 52.274 1.00 68.20 87 VAL C CA 1
ATOM 2321 C C . VAL C 1 87 ? 13.075 9.645 50.820 1.00 67.59 87 VAL C C 1
ATOM 2322 O O . VAL C 1 87 ? 13.861 10.461 50.342 1.00 67.65 87 VAL C O 1
ATOM 2326 N N . PRO C 1 88 ? 12.048 9.170 50.127 1.00 66.68 88 PRO C N 1
ATOM 2327 C CA . PRO C 1 88 ? 11.921 9.523 48.733 1.00 66.07 88 PRO C CA 1
ATOM 2328 C C . PRO C 1 88 ? 11.353 10.914 48.577 1.00 65.06 88 PRO C C 1
ATOM 2329 O O . PRO C 1 88 ? 10.369 11.248 49.237 1.00 64.90 88 PRO C O 1
ATOM 2333 N N . GLU C 1 89 ? 11.993 11.690 47.702 1.00 63.55 89 GLU C N 1
ATOM 2334 C CA . GLU C 1 89 ? 11.611 13.055 47.387 1.00 62.85 89 GLU C CA 1
ATOM 2335 C C . GLU C 1 89 ? 10.243 13.108 46.790 1.00 61.13 89 GLU C C 1
ATOM 2336 O O . GLU C 1 89 ? 9.996 12.470 45.801 1.00 61.80 89 GLU C O 1
ATOM 2342 N N . VAL C 1 90 ? 9.350 13.885 47.359 1.00 59.52 90 VAL C N 1
ATOM 2343 C CA . VAL C 1 90 ? 8.108 14.181 46.67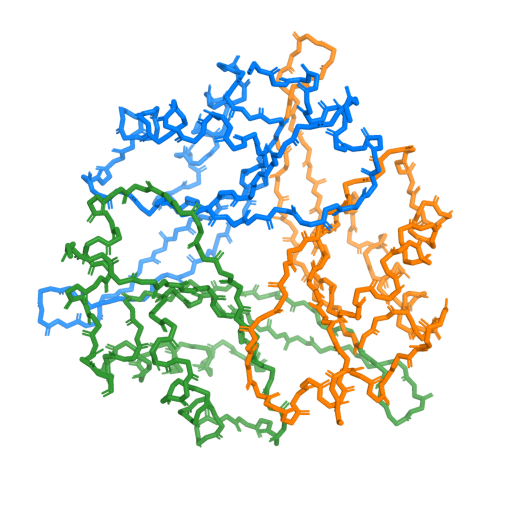7 1.00 58.37 90 VAL C CA 1
ATOM 2344 C C . VAL C 1 90 ? 7.617 15.531 47.104 1.00 57.58 90 VAL C C 1
ATOM 2345 O O . VAL C 1 90 ? 7.353 15.742 48.254 1.00 57.25 90 VAL C O 1
ATOM 2349 N N . ILE C 1 91 ? 7.500 16.448 46.167 1.00 57.04 91 ILE C N 1
ATOM 2350 C CA . ILE C 1 91 ? 7.166 17.814 46.516 1.00 57.00 91 ILE C CA 1
ATOM 2351 C C . ILE C 1 91 ? 6.101 18.260 45.574 1.00 56.44 91 ILE C C 1
ATOM 2352 O O . ILE C 1 91 ? 6.146 17.859 44.466 1.00 57.19 91 ILE C O 1
ATOM 2357 N N . ALA C 1 92 ? 5.086 18.977 46.030 1.00 56.06 92 ALA C N 1
ATOM 2358 C CA . ALA C 1 92 ? 3.992 19.353 45.155 1.00 56.18 92 ALA C CA 1
ATOM 2359 C C . ALA C 1 92 ? 4.084 20.834 44.883 1.00 56.47 92 ALA C C 1
ATOM 2360 O O . ALA C 1 92 ? 4.528 21.579 45.745 1.00 57.18 92 ALA C O 1
ATOM 2362 N N . LEU C 1 9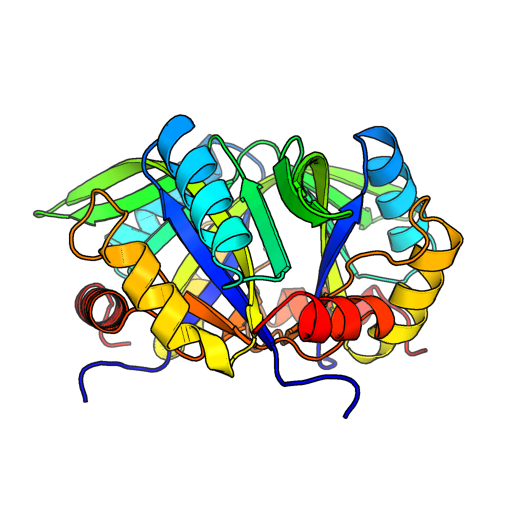3 ? 3.698 21.260 43.683 1.00 56.33 93 LEU C N 1
ATOM 2363 C CA . LEU C 1 93 ? 3.687 22.685 43.328 1.00 56.35 93 LEU C CA 1
ATOM 2364 C C . LEU C 1 93 ? 2.290 22.991 42.771 1.00 56.45 93 LEU C C 1
ATOM 2365 O O . LEU C 1 93 ? 1.700 22.158 42.081 1.00 57.49 93 LEU C O 1
ATOM 2370 N N . PRO C 1 94 ? 1.728 24.155 43.093 1.00 55.59 94 PRO C N 1
ATOM 2371 C CA . PRO C 1 94 ? 0.324 24.340 42.758 1.00 55.94 94 PRO C CA 1
ATOM 2372 C C . PRO C 1 94 ? 0.017 24.797 41.289 1.00 56.00 94 PRO C C 1
ATOM 2373 O O . PRO C 1 94 ? 0.751 25.554 40.674 1.00 56.30 94 PRO C O 1
ATOM 2377 N N . ILE C 1 95 ? -1.046 24.288 40.719 1.00 55.92 95 ILE C N 1
ATOM 2378 C CA . ILE C 1 95 ? -1.327 24.591 39.364 1.00 56.35 95 ILE C CA 1
ATOM 2379 C C . ILE C 1 95 ? -2.335 25.683 39.500 1.00 56.96 95 ILE C C 1
ATOM 2380 O O . ILE C 1 95 ? -3.420 25.448 40.034 1.00 57.11 95 ILE C O 1
ATOM 2385 N N . LYS C 1 96 ? -1.996 26.864 38.992 1.00 57.63 96 LYS C N 1
ATOM 2386 C CA . LYS C 1 96 ? -2.887 28.021 39.041 1.00 58.08 96 LYS C CA 1
ATOM 2387 C C . LYS C 1 96 ? -3.367 28.434 37.651 1.00 57.48 96 LYS C C 1
ATOM 2388 O O . LYS C 1 96 ? -2.797 29.316 37.044 1.00 58.23 96 LYS C O 1
ATOM 2394 N N . GLY C 1 97 ? -4.413 27.806 37.130 1.00 57.34 97 GLY C N 1
ATOM 2395 C CA . GLY C 1 97 ? -4.834 28.069 35.748 1.00 57.28 97 GLY C CA 1
ATOM 2396 C C . GLY C 1 97 ? -4.243 27.091 34.738 1.00 57.45 97 GLY C C 1
ATOM 2397 O O . GLY C 1 97 ? -3.384 26.282 35.089 1.00 57.97 97 GLY C O 1
ATOM 2398 N N . GLY C 1 98 ? -4.708 27.164 33.482 1.00 57.55 98 GLY C N 1
ATOM 2399 C CA . GLY C 1 98 ? -4.256 26.273 32.378 1.00 57.02 98 GLY C CA 1
ATOM 2400 C C . GLY C 1 98 ? -5.299 26.115 31.276 1.00 56.70 98 GLY C C 1
ATOM 2401 O O . GLY C 1 98 ? -6.158 26.932 31.156 1.00 57.79 98 GLY C O 1
ATOM 2402 N N . ASN C 1 99 ? -5.204 25.070 30.465 1.00 56.21 99 ASN C N 1
ATOM 2403 C CA . ASN C 1 99 ? -6.213 24.697 29.490 1.00 55.91 99 ASN C CA 1
ATOM 2404 C C . ASN C 1 99 ? -7.354 24.005 30.176 1.00 55.81 99 ASN C C 1
ATOM 2405 O O . ASN C 1 99 ? -7.265 22.831 30.508 1.00 55.11 99 ASN C O 1
ATOM 2410 N N . LEU C 1 100 ? -8.436 24.749 30.343 1.00 56.30 100 LEU C N 1
ATOM 2411 C CA . LEU C 1 100 ? -9.651 24.293 30.999 1.00 56.39 100 LEU C CA 1
ATOM 2412 C C . LEU C 1 100 ? -10.033 22.867 30.727 1.00 56.81 100 LEU C C 1
ATOM 2413 O O . LEU C 1 100 ? -10.189 22.092 31.683 1.00 57.48 100 LEU C O 1
ATOM 2418 N N . LYS C 1 101 ? -10.245 22.531 29.459 1.00 57.02 101 LYS C N 1
ATOM 2419 C CA . LYS C 1 101 ? -10.615 21.163 29.078 1.00 57.71 101 LYS C CA 1
ATOM 2420 C C . LYS C 1 101 ? -9.648 20.064 29.617 1.00 57.44 101 LYS C C 1
ATOM 2421 O O . LYS C 1 101 ? -10.048 18.958 29.907 1.00 56.50 101 LYS C O 1
ATOM 2427 N N . TYR C 1 102 ? -8.361 20.377 29.718 1.00 58.40 102 TYR C N 1
ATOM 2428 C CA . TYR C 1 102 ? -7.358 19.435 30.241 1.00 58.68 102 TYR C CA 1
ATOM 2429 C C . TYR C 1 102 ? -7.478 19.249 31.731 1.00 59.13 102 TYR C C 1
ATOM 2430 O O . TYR C 1 102 ? -7.245 18.163 32.261 1.00 60.31 102 TYR C O 1
ATOM 2439 N N . LEU C 1 103 ? -7.786 20.334 32.417 1.00 59.40 103 LEU C N 1
ATOM 2440 C CA . LEU C 1 103 ? -7.941 20.313 33.865 1.00 58.90 103 LEU C CA 1
ATOM 2441 C C . LEU C 1 103 ? -9.218 19.551 34.230 1.00 58.31 103 LEU C C 1
ATOM 2442 O O . LEU C 1 103 ? -9.310 18.974 35.278 1.00 57.98 103 LEU C O 1
ATOM 2447 N N . GLU C 1 104 ? -10.203 19.540 33.358 1.00 58.21 104 GLU C N 1
ATOM 2448 C CA . GLU C 1 104 ? -11.387 18.749 33.628 1.00 59.05 104 GLU C CA 1
ATOM 2449 C C . GLU C 1 104 ? -11.017 17.270 33.491 1.00 59.27 104 GLU C C 1
ATOM 2450 O O . GLU C 1 104 ? -11.241 16.433 34.403 1.00 59.74 104 GLU C O 1
ATOM 2456 N N . TRP C 1 105 ? -10.419 16.959 32.342 1.00 59.00 105 TRP C N 1
ATOM 2457 C CA . TRP C 1 10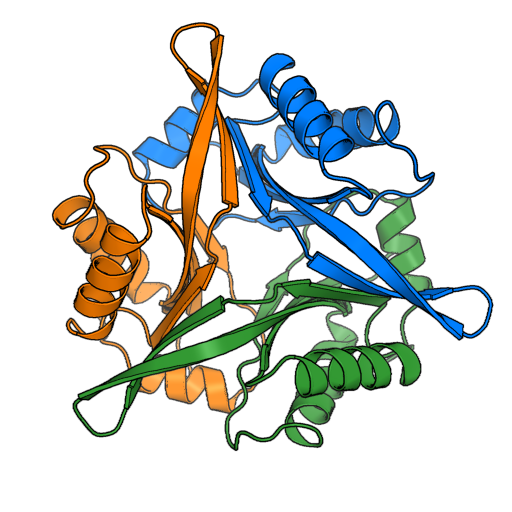5 ? -9.912 15.643 32.079 1.00 57.98 105 TRP C CA 1
ATOM 2458 C C . TRP C 1 105 ? -9.076 15.255 33.296 1.00 57.85 105 TRP C C 1
ATOM 2459 O O . TRP C 1 105 ? -9.196 14.169 33.795 1.00 57.03 105 TRP C O 1
ATOM 2470 N N . LEU C 1 106 ? -8.250 16.157 33.810 1.00 58.63 106 LEU C N 1
ATOM 2471 C CA . LEU C 1 106 ? -7.432 15.803 34.963 1.00 59.22 106 LEU C CA 1
ATOM 2472 C C . LEU C 1 106 ? -8.350 15.359 36.106 1.00 59.63 106 LEU C C 1
ATOM 2473 O O . LEU C 1 106 ? -8.091 14.335 36.757 1.00 59.66 106 LEU C O 1
ATOM 2478 N N . LYS C 1 107 ? -9.429 16.106 36.324 1.00 60.15 107 LYS C N 1
ATOM 2479 C CA . LYS C 1 107 ? -10.404 15.745 37.366 1.00 60.91 107 LYS C CA 1
ATOM 2480 C C . LYS C 1 107 ? -10.986 14.365 37.089 1.00 61.34 107 LYS C C 1
ATOM 2481 O O . LYS C 1 107 ? -10.873 13.481 37.938 1.00 61.70 107 LYS C O 1
ATOM 2487 N N . ASN C 1 108 ? -11.553 14.150 35.909 1.00 61.49 108 ASN C N 1
ATOM 2488 C CA . ASN C 1 108 ? -12.210 12.866 35.643 1.00 62.28 108 ASN C CA 1
ATOM 2489 C C . ASN C 1 108 ? -11.263 11.682 35.736 1.00 63.25 108 ASN C C 1
ATOM 2490 O O . ASN C 1 108 ? -11.667 10.590 36.092 1.00 63.96 108 ASN C O 1
ATOM 2495 N N . SER C 1 109 ? -9.985 11.909 35.470 1.00 65.04 109 SER C N 1
ATOM 2496 C CA . SER C 1 109 ? -9.005 10.845 35.497 1.00 65.67 109 SER C CA 1
ATOM 2497 C C . SER C 1 109 ? -8.777 10.395 36.891 1.00 67.74 109 SER C C 1
ATOM 2498 O O . SER C 1 109 ? -8.375 9.269 37.092 1.00 68.12 109 SER C O 1
ATOM 2501 N N . THR C 1 110 ? -9.033 11.277 37.858 1.00 69.90 110 THR C N 1
ATOM 2502 C CA . THR C 1 110 ? -8.529 11.096 39.215 1.00 71.18 110 THR C CA 1
ATOM 2503 C C . THR C 1 110 ? -9.558 10.543 40.192 1.00 71.92 110 THR C C 1
ATOM 2504 O O . THR C 1 110 ? -10.780 10.788 40.065 1.00 70.88 110 THR C O 1
ATOM 2508 N N . ARG C 1 111 ? -9.018 9.720 41.108 1.00 74.27 111 ARG C N 1
ATOM 2509 C CA . ARG C 1 111 ? -9.747 9.176 42.266 1.00 75.76 111 ARG C CA 1
ATOM 2510 C C . ARG C 1 111 ? -10.275 10.309 43.139 1.00 77.56 111 ARG C C 1
ATOM 2511 O O . ARG C 1 111 ? -9.651 11.404 43.319 1.00 76.83 111 ARG C O 1
ATOM 2519 N N . GLU C 1 112 ? -11.422 9.955 43.725 1.00 78.98 112 GLU C N 1
ATOM 2520 C CA . GLU C 1 112 ? -12.350 10.870 44.358 1.00 79.58 112 GLU C CA 1
ATOM 2521 C C . GLU C 1 112 ? -11.796 11.360 45.725 1.00 79.93 112 GLU C C 1
ATOM 2522 O O . GLU C 1 112 ? -12.265 12.389 46.229 1.00 80.91 112 GLU C O 1
ATOM 2528 N N . SER C 1 113 ? -10.794 10.651 46.287 1.00 79.74 113 SER C N 1
ATOM 2529 C CA . SER C 1 113 ? -9.835 11.170 47.338 1.00 79.69 113 SER C CA 1
ATOM 2530 C C . SER C 1 113 ? -10.023 10.609 48.764 1.00 79.43 113 SER C C 1
ATOM 2531 O O . SER C 1 113 ? -11.158 10.488 49.274 1.00 79.20 113 SER C O 1
#

Nearest PDB structures (foldseek):
  2zom-assembly1_C  TM=1.005E+00  e=1.170E-19  Oryza sativa Japonica Group
  3opk-assembly1_A  TM=9.777E-01  e=8.183E-13  Salmonella enterica subsp. enterica serovar Typhimurium str. LT2
  4y6i-assembly1_B  TM=9.785E-01  e=1.039E-12  Escherichia coli K-12
  3gsd-assembly1_A  TM=9.730E-01  e=9.221E-13  Yersinia pestis CO92
  4y65-assembly1_A  TM=9.713E-01  e=1.171E-12  Escherichia coli K-12

Secondary structure (DSSP, 8-state):
--S--EEEEEEEESSHHHHHHHHHHHHHTTS-SEEEEEEEEEEEEEETTEEEEEEEEEEEEEEEGGGHHHHHHHHHHT-SSSS---EEEE-----HHHHHHHHHH--/----EEEEEEEESSHHHHHHHHHHHHHTT--SEEEEEEEEEEEEE-SSSEEEEEEEEEEEEEEGGGHHHHHHHHHHT-SSSS---EEEE---B-HHHHHHHHTTS---/-----EEEEEEEESSHHHHHHHHHHHHHTTS-SEEEEEEEEEEEEEETTEEEEEEEEEEEEEEESTTHHHHHHHHHHT-SSSS--EEEEEE--B-HHHHHHHHHHS---

Radius of gyration: 18.36 Å; Cα contacts (8 Å, |Δi|>4): 800; chains: 3; bounding box: 49×47×46 Å

Organism: Oryza sativa subsp. japonica (NCBI:txid39947)

Sequence (324 aa):
STTVPSIVVYVTVPNKEAGKRLAGSIISEKLAACVNIVPGIESVYWWEGKVQTDAEELLIIKTRESLLDALTEHVKANHEYDVPEVIALPIKGGNLKYLEWLKNSTRTTVPSIVVYVTVPNKEAGKRLAGSIISEKLAACVNIVPGIESVYWWEGKVQTDAEELLIIKTRESLLDALTEHVKANHEYDVPEVIALPIKGGNLKYLEWLKNSTRESSTTVPSIVVYVTVPNKEAGKRLAGSIISEKLAACVNIVPGIESVYWWEGKVQTDAEELLIIKTRESLLDALTEHVKANHEYDVPEVIALPIKGGNLKYLEWLKNSTRES

CATH classification: 3.30.70.120